Protein AF-A0A1D9DZP2-F1 (afdb_monomer_lite)

pLDDT: mean 80.29, std 13.71, range [44.28, 98.19]

Secondary structure (DSSP, 8-state):
--GGGGHHHHHHHHHHHHHHS-THHHHHHHHHHHHHHHHHHHHHHHHT--S-EEEETTEEEETTEEPPS-GGGS-HHHHHHHHHHHHH--S-HHHHHHHHHHHHTTSS-SSTTEEEEEEETTEEEEEETTTS-SEEEEE--TTSSHHHHHHHHHHHHHTSSS--EEEEEE-SSS-SSGGGTT-TTEEEEE-GGGHHHHHHHHHHHHHHHHHHHHSTT--PPPEEEEEESHHHHHHH-TTHHHHHHHHHHHGGGGTEEEEEEES-STTS-HHHHTT--EEEEES---HHHHHHHT-SS-PPP---SS--EEEEE-TTSPPEEEE-

Organism: NCBI:txid535712

Structure (mmCIF, N/CA/C/O backbone):
data_AF-A0A1D9DZP2-F1
#
_entry.id   AF-A0A1D9DZP2-F1
#
loop_
_atom_site.group_PDB
_atom_site.id
_atom_site.type_symbol
_atom_site.label_atom_id
_atom_site.label_alt_id
_atom_site.label_comp_id
_atom_site.label_asym_id
_atom_site.label_entity_id
_atom_site.label_seq_id
_atom_site.pdbx_PDB_ins_code
_atom_site.Cartn_x
_atom_site.Cartn_y
_atom_site.Cartn_z
_atom_site.occupancy
_atom_site.B_iso_or_equiv
_atom_site.auth_seq_id
_atom_site.auth_comp_id
_atom_site.auth_asym_id
_atom_site.auth_atom_id
_atom_site.pdbx_PDB_model_num
ATOM 1 N N . MET A 1 1 ? 24.853 0.882 -41.576 1.00 53.16 1 MET A N 1
ATOM 2 C CA . MET A 1 1 ? 23.390 0.716 -41.425 1.00 53.16 1 MET A CA 1
ATOM 3 C C . MET A 1 1 ? 22.766 0.962 -42.783 1.00 53.16 1 MET A C 1
ATOM 5 O O . MET A 1 1 ? 23.056 1.999 -43.363 1.00 53.16 1 MET A O 1
ATOM 9 N N . ASN A 1 2 ? 22.005 0.012 -43.326 1.00 59.22 2 ASN A N 1
ATOM 10 C CA . ASN A 1 2 ? 21.342 0.208 -44.613 1.00 59.22 2 ASN A CA 1
ATOM 11 C C . ASN A 1 2 ? 19.966 0.843 -44.353 1.00 59.22 2 ASN A C 1
ATOM 13 O O . ASN A 1 2 ? 19.027 0.151 -43.970 1.00 59.22 2 ASN A O 1
ATOM 17 N N . TYR A 1 3 ? 19.864 2.167 -44.486 1.00 68.06 3 TYR A N 1
ATOM 18 C CA . TYR A 1 3 ? 18.621 2.923 -44.253 1.00 68.06 3 TYR A CA 1
ATOM 19 C C . TYR A 1 3 ? 17.581 2.742 -45.374 1.00 68.06 3 TYR A C 1
ATOM 21 O O . TYR A 1 3 ? 16.516 3.354 -45.334 1.00 68.06 3 TYR A O 1
ATOM 29 N N . ALA A 1 4 ? 17.860 1.868 -46.347 1.00 71.12 4 ALA A N 1
ATOM 30 C CA . ALA A 1 4 ? 16.998 1.574 -47.487 1.00 71.12 4 ALA A CA 1
ATOM 31 C C . ALA A 1 4 ? 15.567 1.152 -47.102 1.00 71.12 4 ALA A C 1
ATOM 33 O O . ALA A 1 4 ? 14.638 1.388 -47.867 1.00 71.12 4 ALA A O 1
ATOM 34 N N . TRP A 1 5 ? 15.361 0.594 -45.903 1.00 69.44 5 TRP A N 1
ATOM 35 C CA . TRP A 1 5 ? 14.033 0.192 -45.422 1.00 69.44 5 TRP A CA 1
ATOM 36 C C . TRP A 1 5 ? 13.100 1.371 -45.068 1.00 69.44 5 TRP A C 1
ATOM 38 O O . TRP A 1 5 ? 11.892 1.183 -44.987 1.00 69.44 5 TRP A O 1
ATOM 48 N N . LEU A 1 6 ? 13.625 2.592 -44.903 1.00 76.00 6 LEU A N 1
ATOM 49 C CA . LEU A 1 6 ? 12.834 3.796 -44.578 1.00 76.00 6 LEU A CA 1
ATOM 50 C C . LEU A 1 6 ? 12.324 4.545 -45.822 1.00 76.00 6 LEU A C 1
ATOM 52 O O . LEU A 1 6 ? 11.467 5.422 -45.729 1.00 76.00 6 LEU A O 1
ATOM 56 N N . ILE A 1 7 ? 12.858 4.215 -46.999 1.00 78.81 7 ILE A N 1
ATOM 57 C CA . ILE A 1 7 ? 12.535 4.886 -48.264 1.00 78.81 7 ILE A CA 1
ATOM 58 C C . ILE A 1 7 ? 11.070 4.644 -48.686 1.00 78.81 7 ILE A C 1
ATOM 60 O O . ILE A 1 7 ? 10.403 5.615 -49.054 1.00 78.81 7 ILE A O 1
ATOM 64 N N . PRO A 1 8 ? 10.512 3.416 -48.591 1.00 80.75 8 PRO A N 1
ATOM 65 C CA . PRO A 1 8 ? 9.127 3.159 -48.989 1.00 80.75 8 PRO A CA 1
ATOM 66 C C . PRO A 1 8 ? 8.094 3.920 -48.147 1.00 80.75 8 PRO A C 1
ATOM 68 O O . PRO A 1 8 ? 7.114 4.428 -48.690 1.00 80.75 8 PRO A O 1
ATOM 71 N N . SER A 1 9 ? 8.317 4.053 -46.835 1.00 79.19 9 SER A N 1
ATOM 72 C CA . SER A 1 9 ? 7.410 4.773 -45.931 1.00 79.19 9 SER A CA 1
ATOM 73 C C . SER A 1 9 ? 7.417 6.280 -46.188 1.00 79.19 9 SER A C 1
ATOM 75 O O . SER A 1 9 ? 6.355 6.900 -46.236 1.00 79.19 9 SER A O 1
ATOM 77 N N . MET A 1 10 ? 8.590 6.876 -46.418 1.00 81.94 10 MET A N 1
ATOM 78 C CA . MET A 1 10 ? 8.700 8.302 -46.750 1.00 81.94 10 MET A CA 1
ATOM 79 C C . MET A 1 10 ? 8.093 8.625 -48.126 1.00 81.94 10 MET A C 1
ATOM 81 O O . MET A 1 10 ? 7.418 9.648 -48.274 1.00 81.94 10 MET A O 1
ATOM 85 N N . LEU A 1 11 ? 8.264 7.737 -49.114 1.00 85.12 11 LEU A N 1
ATOM 86 C CA . LEU A 1 11 ? 7.623 7.857 -50.429 1.00 85.12 11 LEU A CA 1
ATOM 87 C C . LEU A 1 11 ? 6.098 7.789 -50.320 1.00 85.12 11 LEU A C 1
ATOM 89 O O . LEU A 1 11 ? 5.411 8.656 -50.857 1.00 85.12 11 LEU A O 1
ATOM 93 N N . MET A 1 12 ? 5.567 6.818 -49.574 1.00 85.25 12 MET A N 1
ATOM 94 C CA . MET A 1 12 ? 4.122 6.669 -49.390 1.00 85.25 12 MET A CA 1
ATOM 95 C C . MET A 1 12 ? 3.502 7.891 -48.699 1.00 85.25 12 MET A C 1
ATOM 97 O O . MET A 1 12 ? 2.480 8.404 -49.150 1.00 85.25 12 MET A O 1
ATOM 101 N N . GLY A 1 13 ? 4.153 8.422 -47.657 1.00 85.38 13 GLY A N 1
ATOM 102 C CA . GLY A 1 13 ? 3.716 9.654 -46.993 1.00 85.38 13 GLY A CA 1
ATOM 103 C C . GLY A 1 13 ? 3.680 10.867 -47.921 1.00 85.38 13 GLY A C 1
ATOM 104 O O . GLY A 1 13 ? 2.773 11.693 -47.827 1.00 85.38 13 GLY A O 1
ATOM 105 N N . SER A 1 14 ? 4.635 10.947 -48.850 1.00 87.25 14 SER A N 1
ATOM 106 C CA . SER A 1 14 ? 4.716 12.026 -49.839 1.00 87.25 14 SER A CA 1
ATOM 107 C C . SER A 1 14 ? 3.595 11.940 -50.875 1.00 87.25 14 SER A C 1
ATOM 109 O O . SER A 1 14 ? 2.959 12.947 -51.180 1.00 87.25 14 SER A O 1
ATOM 111 N N . VAL A 1 15 ? 3.292 10.732 -51.358 1.00 89.00 15 VAL A N 1
ATOM 112 C CA . VAL A 1 15 ? 2.185 10.482 -52.297 1.00 89.00 15 VAL A CA 1
ATOM 113 C C . VAL A 1 15 ? 0.827 10.770 -51.647 1.00 89.00 15 VAL A C 1
ATOM 115 O O . VAL A 1 15 ? -0.034 11.403 -52.260 1.00 89.00 15 VAL A O 1
ATOM 118 N N . LEU A 1 16 ? 0.630 10.361 -50.391 1.00 88.25 16 LEU A N 1
ATOM 119 C CA . LEU A 1 16 ? -0.609 10.622 -49.652 1.00 88.25 16 LEU A CA 1
ATOM 120 C C . LEU A 1 16 ? -0.813 12.117 -49.376 1.00 88.25 16 LEU A C 1
ATOM 122 O O . LEU A 1 16 ? -1.908 12.627 -49.589 1.00 88.25 16 LEU A O 1
ATOM 126 N N . ALA A 1 17 ? 0.238 12.842 -48.985 1.00 89.44 17 ALA A N 1
ATOM 127 C CA . ALA A 1 17 ? 0.145 14.284 -48.764 1.00 89.44 17 ALA A CA 1
ATOM 128 C C . ALA A 1 17 ? -0.180 15.058 -50.052 1.00 89.44 17 ALA A C 1
ATOM 130 O O . ALA A 1 17 ? -1.014 15.963 -50.025 1.00 89.44 17 ALA A O 1
ATOM 131 N N . ALA A 1 18 ? 0.437 14.679 -51.177 1.00 88.25 18 ALA A N 1
ATOM 132 C CA . ALA A 1 18 ? 0.189 15.307 -52.472 1.00 88.25 18 ALA A CA 1
ATOM 133 C C . ALA A 1 18 ? -1.217 15.005 -53.020 1.00 88.25 18 ALA A C 1
ATOM 135 O O . ALA A 1 18 ? -1.839 15.878 -53.618 1.00 88.25 18 ALA A O 1
ATOM 136 N N . SER A 1 19 ? -1.732 13.790 -52.799 1.00 88.06 19 SER A N 1
ATOM 137 C CA . SER A 1 19 ? -3.055 13.376 -53.292 1.00 88.06 19 SER A CA 1
ATOM 138 C C . SER A 1 19 ? -4.216 13.887 -52.439 1.00 88.06 19 SER A C 1
ATOM 140 O O . SER A 1 19 ? -5.271 14.201 -52.982 1.00 88.06 19 SER A O 1
ATOM 142 N N . SER A 1 20 ? -4.041 14.000 -51.120 1.00 86.94 20 SER A N 1
ATOM 143 C CA . SER A 1 20 ? -5.109 14.423 -50.207 1.00 86.94 20 SER A CA 1
ATOM 144 C C . SER A 1 20 ? -5.040 15.904 -49.813 1.00 86.94 20 SER A C 1
ATOM 146 O O . SER A 1 20 ? -5.900 16.369 -49.067 1.00 86.94 20 SER A O 1
ATOM 148 N N . GLY A 1 21 ? -3.979 16.623 -50.202 1.00 87.31 21 GLY A N 1
ATOM 149 C CA . GLY A 1 21 ? -3.689 17.994 -49.756 1.00 87.31 21 GLY A CA 1
ATOM 150 C C . GLY A 1 21 ? -3.359 18.121 -48.261 1.00 87.31 21 GLY A C 1
ATOM 151 O O . GLY A 1 21 ? -3.217 19.232 -47.751 1.00 87.31 21 GLY A O 1
ATOM 152 N N . ASN A 1 22 ? -3.238 17.000 -47.540 1.00 88.56 22 ASN A N 1
ATOM 153 C CA . ASN A 1 22 ? -3.013 16.976 -46.099 1.00 88.56 22 ASN A CA 1
ATOM 154 C C . ASN A 1 22 ? -1.555 16.625 -45.785 1.00 88.56 22 ASN A C 1
ATOM 156 O O . ASN A 1 22 ? -1.157 15.459 -45.747 1.00 88.56 22 ASN A O 1
ATOM 160 N N . TRP A 1 23 ? -0.766 17.656 -45.494 1.00 89.38 23 TRP A N 1
ATOM 161 C CA . TRP A 1 23 ? 0.657 17.543 -45.169 1.00 89.38 23 TRP A CA 1
ATOM 162 C C . TRP A 1 23 ? 0.955 16.752 -43.888 1.00 89.38 23 TRP A C 1
ATOM 164 O O . TRP A 1 23 ? 2.094 16.323 -43.688 1.00 89.38 23 TRP A O 1
ATOM 174 N N . PHE A 1 24 ? -0.055 16.487 -43.052 1.00 88.69 24 PHE A N 1
ATOM 175 C CA . PHE A 1 24 ? 0.086 15.636 -41.872 1.00 88.69 24 PHE A CA 1
ATOM 176 C C . PHE A 1 24 ? 0.614 14.236 -42.217 1.00 88.69 24 PHE A C 1
ATOM 178 O O . PHE A 1 24 ? 1.416 13.691 -41.464 1.00 88.69 24 PHE A O 1
ATOM 185 N N . PHE A 1 25 ? 0.240 13.661 -43.366 1.00 85.44 25 PHE A N 1
ATOM 186 C CA . PHE A 1 25 ? 0.692 12.318 -43.758 1.00 85.44 25 PHE A CA 1
ATOM 187 C C . PHE A 1 25 ? 2.186 12.253 -44.089 1.00 85.44 25 PHE A C 1
ATOM 189 O O . PHE A 1 25 ? 2.862 11.283 -43.727 1.00 85.44 25 PHE A O 1
ATOM 196 N N . LEU A 1 26 ? 2.719 13.302 -44.722 1.00 87.38 26 LEU A N 1
ATOM 197 C CA . LEU A 1 26 ? 4.153 13.432 -44.966 1.00 87.38 26 LEU A CA 1
ATOM 198 C C . LEU A 1 26 ? 4.888 13.624 -43.640 1.00 87.38 26 LEU A C 1
ATOM 200 O O . LEU A 1 26 ? 5.857 12.915 -43.376 1.00 87.38 26 LEU A O 1
ATOM 204 N N . PHE A 1 27 ? 4.382 14.503 -42.769 1.00 87.12 27 PHE A N 1
ATOM 205 C CA . PHE A 1 27 ? 4.955 14.710 -41.440 1.00 87.12 27 PHE A CA 1
ATOM 206 C C . PHE A 1 27 ? 4.991 13.412 -40.618 1.00 87.12 27 PHE A C 1
ATOM 208 O O . PHE A 1 27 ? 6.050 13.035 -40.123 1.00 87.12 27 PHE A O 1
ATOM 215 N N . ALA A 1 28 ? 3.874 12.687 -40.525 1.00 84.19 28 ALA A N 1
ATOM 216 C CA . ALA A 1 28 ? 3.777 11.436 -39.777 1.00 84.19 28 ALA A CA 1
ATOM 217 C C . ALA A 1 28 ? 4.726 10.354 -40.320 1.00 84.19 28 ALA A C 1
ATOM 219 O O . ALA A 1 28 ? 5.347 9.632 -39.541 1.00 84.19 28 ALA A O 1
ATOM 220 N N . SER A 1 29 ? 4.894 10.272 -41.643 1.00 85.31 29 SER A N 1
ATOM 221 C CA . SER A 1 29 ? 5.778 9.283 -42.278 1.00 85.31 29 SER A CA 1
ATOM 222 C C . SER A 1 29 ? 7.258 9.611 -42.091 1.00 85.31 29 SER A C 1
ATOM 224 O O . SER A 1 29 ? 8.058 8.714 -41.813 1.00 85.31 29 SER A O 1
ATOM 226 N N . VAL A 1 30 ? 7.631 10.890 -42.195 1.00 86.12 30 VAL A N 1
ATOM 227 C CA . VAL A 1 30 ? 8.995 11.366 -41.915 1.00 86.12 30 VAL A CA 1
ATOM 228 C C . VAL A 1 30 ? 9.322 11.168 -40.436 1.00 86.12 30 VAL A C 1
ATOM 230 O O . VAL A 1 30 ? 10.355 10.586 -40.108 1.00 86.12 30 VAL A O 1
ATOM 233 N N . PHE A 1 31 ? 8.421 11.582 -39.543 1.00 85.00 31 PHE A N 1
ATOM 234 C CA . PHE A 1 31 ? 8.587 11.441 -38.099 1.00 85.00 31 PHE A CA 1
ATOM 235 C C . PHE A 1 31 ? 8.681 9.971 -37.675 1.00 85.00 31 PHE A C 1
ATOM 237 O O . PHE A 1 31 ? 9.601 9.601 -36.949 1.00 85.00 31 PHE A O 1
ATOM 244 N N . GLY A 1 32 ? 7.791 9.111 -38.179 1.00 83.69 32 GLY A N 1
ATOM 245 C CA . GLY A 1 32 ? 7.818 7.674 -37.907 1.00 83.69 32 GLY A CA 1
ATOM 246 C C . GLY A 1 32 ? 9.096 7.001 -38.411 1.00 83.69 32 GLY A C 1
ATOM 247 O O . GLY A 1 32 ? 9.681 6.187 -37.699 1.00 83.69 32 GLY A O 1
ATOM 248 N N . SER A 1 33 ? 9.580 7.388 -39.595 1.00 83.38 33 SER A N 1
ATOM 249 C CA . SER A 1 33 ? 10.818 6.845 -40.171 1.00 83.38 33 SER A CA 1
ATOM 250 C C . SER A 1 33 ? 12.060 7.290 -39.391 1.00 83.38 33 SER A C 1
ATOM 252 O O . SER A 1 33 ? 12.943 6.476 -39.118 1.00 83.38 33 SER A O 1
ATOM 254 N N . LEU A 1 34 ? 12.109 8.557 -38.965 1.00 82.88 34 LEU A N 1
ATOM 255 C CA . LEU A 1 34 ? 13.162 9.072 -38.087 1.00 82.88 34 LEU A CA 1
ATOM 256 C C . LEU A 1 34 ? 13.147 8.378 -36.724 1.00 82.88 34 LEU A C 1
ATOM 258 O O . LEU A 1 34 ? 14.201 7.961 -36.245 1.00 82.88 34 LEU A O 1
ATOM 262 N N . LEU A 1 35 ? 11.967 8.200 -36.126 1.00 80.38 35 LEU A N 1
ATOM 263 C CA . LEU A 1 35 ? 11.816 7.486 -34.863 1.00 80.38 35 LEU A CA 1
ATOM 264 C C . LEU A 1 35 ? 12.296 6.035 -35.003 1.00 80.38 35 LEU A C 1
ATOM 266 O O . LEU A 1 35 ? 13.125 5.595 -34.214 1.00 80.38 35 LEU A O 1
ATOM 270 N N . ALA A 1 36 ? 11.864 5.315 -36.041 1.00 78.69 36 ALA A N 1
ATOM 271 C CA . ALA A 1 36 ? 12.287 3.939 -36.303 1.00 78.69 36 ALA A CA 1
ATOM 272 C C . ALA A 1 36 ? 13.804 3.816 -36.525 1.00 78.69 36 ALA A C 1
ATOM 274 O O . ALA A 1 36 ? 14.430 2.891 -36.005 1.00 78.69 36 ALA A O 1
ATOM 275 N N . ALA A 1 37 ? 14.417 4.763 -37.245 1.00 80.50 37 ALA A N 1
ATOM 276 C CA . ALA A 1 37 ? 15.867 4.820 -37.412 1.00 80.50 37 ALA A CA 1
ATOM 277 C C . ALA A 1 37 ? 16.574 4.957 -36.057 1.00 80.50 37 ALA A C 1
ATOM 279 O O . ALA A 1 37 ? 17.501 4.203 -35.760 1.00 80.50 37 ALA A O 1
ATOM 280 N N . LEU A 1 38 ? 16.097 5.881 -35.220 1.00 78.88 38 LEU A N 1
ATOM 281 C CA . LEU A 1 38 ? 16.648 6.166 -33.897 1.00 78.88 38 LEU A CA 1
ATOM 282 C C . LEU A 1 38 ? 16.534 4.945 -32.970 1.00 78.88 38 LEU A C 1
ATOM 284 O O . LEU A 1 38 ? 17.501 4.585 -32.296 1.00 78.88 38 LEU A O 1
ATOM 288 N N . LEU A 1 39 ? 15.391 4.254 -32.998 1.00 74.94 39 LEU A N 1
ATOM 289 C CA . LEU A 1 39 ? 15.171 3.020 -32.240 1.00 74.94 39 LEU A CA 1
ATOM 290 C C . LEU A 1 39 ? 16.059 1.874 -32.721 1.00 74.94 39 LEU A C 1
ATOM 292 O O . LEU A 1 39 ? 16.619 1.157 -31.897 1.00 74.94 39 LEU A O 1
ATOM 296 N N . ASN A 1 40 ? 16.252 1.725 -34.032 1.00 77.44 40 ASN A N 1
ATOM 297 C CA . ASN A 1 40 ? 17.115 0.684 -34.587 1.00 77.44 40 ASN A CA 1
ATOM 298 C C . ASN A 1 40 ? 18.599 0.924 -34.252 1.00 77.44 40 ASN A C 1
ATOM 300 O O . ASN A 1 40 ? 19.318 -0.020 -33.930 1.00 77.44 40 ASN A O 1
ATOM 304 N N . VAL A 1 41 ? 19.060 2.183 -34.259 1.00 74.62 41 VAL A N 1
ATOM 305 C CA . VAL A 1 41 ? 20.413 2.542 -33.787 1.00 74.62 41 VAL A CA 1
ATOM 306 C C . 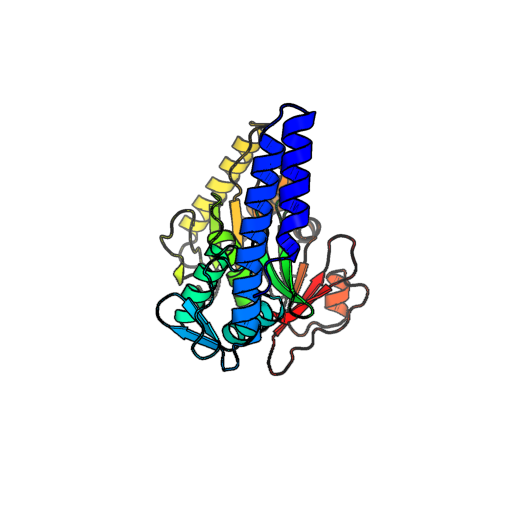VAL A 1 41 ? 20.592 2.123 -32.327 1.00 74.62 41 VAL A C 1
ATOM 308 O O . VAL A 1 41 ? 21.589 1.481 -31.994 1.00 74.62 41 VAL A O 1
ATOM 311 N N . GLN A 1 42 ? 19.623 2.445 -31.463 1.00 69.19 42 GLN A N 1
ATOM 312 C CA . GLN A 1 42 ? 19.672 2.059 -30.050 1.00 69.19 42 GLN A CA 1
ATOM 313 C C . GLN A 1 42 ? 19.641 0.537 -29.875 1.00 69.19 42 GLN A C 1
ATOM 315 O O . GLN A 1 42 ? 20.461 -0.011 -29.145 1.00 69.19 42 GLN A O 1
ATOM 320 N N . PHE A 1 43 ? 18.756 -0.160 -30.587 1.00 67.56 43 PHE A N 1
ATOM 321 C CA . PHE A 1 43 ? 18.646 -1.617 -30.533 1.00 67.56 43 PHE A CA 1
ATOM 322 C C . PHE A 1 43 ? 19.948 -2.312 -30.957 1.00 67.56 43 PHE A C 1
ATOM 324 O O . PHE A 1 43 ? 20.429 -3.212 -30.270 1.00 67.56 43 PHE A O 1
ATOM 331 N N . GLN A 1 44 ? 20.576 -1.860 -32.047 1.00 68.56 44 GLN A N 1
ATOM 332 C CA . GLN A 1 44 ? 21.858 -2.406 -32.496 1.00 68.56 44 GLN A CA 1
ATOM 333 C C . GLN A 1 44 ? 22.986 -2.131 -31.498 1.00 68.56 44 GLN A C 1
ATOM 335 O O . GLN A 1 44 ? 23.794 -3.023 -31.240 1.00 68.56 44 GLN A O 1
ATOM 340 N N . ALA A 1 45 ? 23.032 -0.932 -30.912 1.00 68.31 45 ALA A N 1
ATOM 341 C CA . ALA A 1 45 ? 24.002 -0.583 -29.876 1.00 68.31 45 ALA A CA 1
ATOM 342 C C . ALA A 1 45 ? 23.895 -1.517 -28.657 1.00 68.31 45 ALA A C 1
ATOM 344 O O . ALA A 1 45 ? 24.905 -2.017 -28.168 1.00 68.31 45 ALA A O 1
ATOM 345 N N . TYR A 1 46 ? 22.667 -1.825 -28.245 1.00 69.62 46 TYR A N 1
ATOM 346 C CA . TYR A 1 46 ? 22.356 -2.742 -27.154 1.00 69.62 46 TYR A CA 1
ATOM 347 C C . TYR A 1 46 ? 22.666 -4.210 -27.461 1.00 69.62 46 TYR A C 1
ATOM 349 O O . TYR A 1 46 ? 23.254 -4.885 -26.626 1.00 69.62 46 TYR A O 1
ATOM 357 N N . SER A 1 47 ? 22.348 -4.696 -28.663 1.00 64.44 47 SER A N 1
ATOM 358 C CA . SER A 1 47 ? 22.637 -6.084 -29.070 1.00 64.44 47 SER A CA 1
ATOM 359 C C . SER A 1 47 ? 24.134 -6.414 -29.149 1.00 64.44 47 SER A C 1
ATOM 361 O O . SER A 1 47 ? 24.525 -7.574 -29.064 1.00 64.44 47 SER A O 1
ATOM 363 N N . ARG A 1 48 ? 24.985 -5.394 -29.324 1.00 63.03 48 ARG A N 1
ATOM 364 C CA . ARG A 1 48 ? 26.451 -5.531 -29.365 1.00 63.03 48 ARG A CA 1
ATOM 365 C C . ARG A 1 48 ? 27.102 -5.343 -27.998 1.00 63.03 48 ARG A C 1
ATOM 367 O O . ARG A 1 48 ? 28.292 -5.609 -27.857 1.00 63.03 48 ARG A O 1
ATOM 374 N N . ALA A 1 49 ? 26.351 -4.844 -27.022 1.00 61.88 49 ALA A N 1
ATOM 375 C CA . ALA A 1 49 ? 26.840 -4.615 -25.678 1.00 61.88 49 ALA A CA 1
ATOM 376 C C . ALA A 1 49 ? 26.832 -5.940 -24.901 1.00 61.88 49 ALA A C 1
ATOM 378 O O . ALA A 1 49 ? 25.782 -6.466 -24.535 1.00 61.88 49 ALA A O 1
ATOM 379 N N . PHE A 1 50 ? 28.025 -6.473 -24.644 1.00 58.75 50 PHE A N 1
ATOM 380 C CA . PHE A 1 50 ? 28.250 -7.624 -23.774 1.00 58.75 50 PHE A CA 1
ATOM 381 C C . PHE A 1 50 ? 28.981 -7.156 -22.516 1.00 58.75 50 PHE A C 1
ATOM 383 O O . PHE A 1 50 ? 29.926 -6.375 -22.605 1.00 58.75 50 PHE A O 1
ATOM 390 N N . GLY A 1 51 ? 28.541 -7.618 -21.348 1.00 66.62 51 GLY A N 1
ATOM 391 C CA . GLY A 1 51 ? 29.156 -7.271 -20.071 1.00 66.62 51 GLY A CA 1
ATOM 392 C C . GLY A 1 51 ? 28.166 -7.287 -18.917 1.00 66.62 51 GLY A C 1
ATOM 393 O O . GLY A 1 51 ? 26.954 -7.444 -19.116 1.00 66.62 51 GLY A O 1
ATOM 394 N N . ASP A 1 52 ? 28.707 -7.114 -17.716 1.00 71.62 52 ASP A N 1
ATOM 395 C CA . ASP A 1 52 ? 27.916 -6.992 -16.501 1.00 71.62 52 ASP A CA 1
ATOM 396 C C . ASP A 1 52 ? 27.189 -5.652 -16.467 1.00 71.62 52 ASP A C 1
ATOM 398 O O . ASP A 1 52 ? 27.660 -4.627 -16.980 1.00 71.62 52 ASP A O 1
ATOM 402 N N . LEU A 1 53 ? 26.001 -5.670 -15.871 1.00 78.44 53 LEU A N 1
ATOM 403 C CA . LEU A 1 53 ? 25.252 -4.450 -15.662 1.00 78.44 53 LEU A CA 1
ATOM 404 C C . LEU A 1 53 ? 25.868 -3.681 -14.494 1.00 78.44 53 LEU A C 1
ATOM 406 O O . LEU A 1 53 ? 26.065 -4.229 -13.412 1.00 78.44 53 LEU A O 1
ATOM 410 N N . SER A 1 54 ? 26.127 -2.396 -14.696 1.00 75.62 54 SER A N 1
ATOM 411 C CA . SER A 1 54 ? 26.585 -1.508 -13.635 1.00 75.62 54 SER A CA 1
ATOM 412 C C . SER A 1 54 ? 25.751 -0.234 -13.590 1.00 75.62 54 SER A C 1
ATOM 414 O O . SER A 1 54 ? 25.122 0.180 -14.566 1.00 75.62 54 SER A O 1
ATOM 416 N N . PHE A 1 55 ? 25.719 0.397 -12.420 1.00 73.75 55 PHE A N 1
ATOM 417 C CA . PHE A 1 55 ? 25.073 1.687 -12.235 1.00 73.75 55 PHE A CA 1
ATOM 418 C C . PHE A 1 55 ? 26.084 2.687 -11.698 1.00 73.75 55 PHE A C 1
ATOM 420 O O . PHE A 1 55 ? 26.613 2.521 -10.598 1.00 73.75 55 PHE A O 1
ATOM 427 N N . SER A 1 56 ? 26.340 3.739 -12.474 1.00 72.25 56 SER A N 1
ATOM 428 C CA . SER A 1 56 ? 27.278 4.794 -12.102 1.00 72.25 56 SER A CA 1
ATOM 429 C C . SER A 1 56 ? 26.688 6.173 -12.392 1.00 72.25 56 SER A C 1
ATOM 431 O O . SER A 1 56 ? 26.099 6.432 -13.449 1.00 72.25 56 SER A O 1
ATOM 433 N N . GLY A 1 57 ? 26.803 7.072 -11.412 1.00 71.38 57 GLY A N 1
ATOM 434 C CA . GLY A 1 57 ? 26.240 8.421 -11.446 1.00 71.38 57 GLY A CA 1
ATOM 435 C C . GLY A 1 57 ? 24.707 8.442 -11.529 1.00 71.38 57 GLY A C 1
ATOM 436 O O . GLY A 1 57 ? 24.017 8.538 -10.517 1.00 71.38 57 GLY A O 1
ATOM 437 N N . LYS A 1 58 ? 24.162 8.417 -12.753 1.00 64.75 58 LYS A N 1
ATOM 438 C CA . LYS A 1 58 ? 22.712 8.512 -13.041 1.00 64.75 58 LYS A CA 1
ATOM 439 C C . LYS A 1 58 ? 22.249 7.621 -14.199 1.00 64.75 58 LYS A C 1
ATOM 441 O O . LYS A 1 58 ? 21.160 7.838 -14.724 1.00 64.75 58 LYS A O 1
ATOM 446 N N . HIS A 1 59 ? 23.075 6.683 -14.653 1.00 69.94 59 HIS A N 1
ATOM 447 C CA . HIS A 1 59 ? 22.752 5.859 -15.814 1.00 69.94 59 HIS A CA 1
ATOM 448 C C . HIS A 1 59 ? 23.143 4.409 -15.563 1.00 69.94 59 HIS A C 1
ATOM 450 O O . HIS A 1 59 ? 24.107 4.129 -14.848 1.00 69.94 59 HIS A O 1
ATOM 456 N N . PHE A 1 60 ? 22.371 3.508 -16.159 1.00 76.69 60 PHE A N 1
ATOM 457 C CA . PHE A 1 60 ? 22.755 2.114 -16.276 1.00 76.69 60 PHE A CA 1
ATOM 458 C C . PHE A 1 60 ? 23.751 1.961 -17.409 1.00 76.69 60 PHE A C 1
ATOM 460 O O . PHE A 1 60 ? 23.644 2.639 -18.434 1.00 76.69 60 PHE A O 1
ATOM 467 N N . TYR A 1 61 ? 24.688 1.054 -17.211 1.00 79.44 61 TYR A N 1
ATOM 468 C CA . TYR A 1 61 ? 25.671 0.668 -18.196 1.00 79.44 61 TYR A CA 1
ATOM 469 C C . TYR A 1 61 ? 25.616 -0.845 -18.370 1.00 79.44 61 TYR A C 1
ATOM 471 O O . TYR A 1 61 ? 25.435 -1.578 -17.398 1.00 79.44 61 TYR A O 1
ATOM 479 N N . LEU A 1 62 ? 25.744 -1.301 -19.609 1.00 81.56 62 LEU A N 1
ATOM 480 C CA . LEU A 1 62 ? 25.917 -2.706 -19.951 1.00 81.56 62 LEU A CA 1
ATOM 481 C C . LEU A 1 62 ? 27.329 -2.854 -20.528 1.00 81.56 62 LEU A C 1
ATOM 483 O O . LEU A 1 62 ? 27.570 -2.447 -21.666 1.00 81.56 62 LEU A O 1
ATOM 487 N N . GLY A 1 63 ? 28.278 -3.329 -19.714 1.00 81.88 63 GLY A N 1
ATOM 488 C CA . GLY A 1 63 ? 29.704 -3.113 -19.989 1.00 81.88 63 GLY A CA 1
ATOM 489 C C . GLY A 1 63 ? 30.019 -1.611 -20.027 1.00 81.88 63 GLY A C 1
ATOM 490 O O . GLY A 1 63 ? 29.691 -0.890 -19.086 1.00 81.88 63 GLY A O 1
ATOM 491 N N . ASP A 1 64 ? 30.561 -1.124 -21.144 1.00 77.88 64 ASP A N 1
ATOM 492 C CA . ASP A 1 64 ? 30.876 0.303 -21.349 1.00 77.88 64 ASP A CA 1
ATOM 493 C C . ASP A 1 64 ? 29.727 1.105 -21.997 1.00 77.88 64 ASP A C 1
ATOM 495 O O . ASP A 1 64 ? 29.794 2.329 -22.146 1.00 77.88 64 ASP A O 1
ATOM 499 N N . GLN A 1 65 ? 28.646 0.432 -22.406 1.00 80.06 65 GLN A N 1
ATOM 500 C CA . GLN A 1 65 ? 27.527 1.045 -23.123 1.00 80.06 65 GLN A CA 1
ATOM 501 C C . GLN A 1 65 ? 26.511 1.664 -22.166 1.00 80.06 65 GLN A C 1
ATOM 503 O O . GLN A 1 65 ? 25.870 0.973 -21.378 1.00 80.06 65 GLN A O 1
ATOM 508 N N . LYS A 1 66 ? 26.313 2.977 -22.285 1.00 80.94 66 LYS A N 1
ATOM 509 C CA . LYS A 1 66 ? 25.331 3.740 -21.510 1.00 80.94 66 LYS A CA 1
ATOM 510 C C . LYS A 1 66 ? 23.905 3.485 -22.011 1.00 80.94 66 LYS A C 1
ATOM 512 O O . LYS A 1 66 ? 23.585 3.809 -23.153 1.00 80.94 66 LYS A O 1
ATOM 517 N N . LEU A 1 67 ? 23.022 3.018 -21.132 1.00 76.75 67 LEU A N 1
ATOM 518 C CA . LEU A 1 67 ? 21.599 2.869 -21.434 1.00 76.75 67 LEU A CA 1
ATOM 519 C C . LEU A 1 67 ? 20.890 4.232 -21.489 1.00 76.75 67 LEU A C 1
ATOM 521 O O . LEU A 1 67 ? 21.147 5.148 -20.695 1.00 76.75 67 LEU A O 1
ATOM 525 N N . SER A 1 68 ? 19.978 4.366 -22.451 1.00 73.62 68 SER A N 1
ATOM 526 C CA . SER A 1 68 ? 19.137 5.549 -22.631 1.00 73.62 68 SER A CA 1
ATOM 527 C C . SER A 1 68 ? 18.215 5.742 -21.430 1.00 73.62 68 SER A C 1
ATOM 529 O O . SER A 1 68 ? 17.800 4.786 -20.791 1.00 73.62 68 SER A O 1
ATOM 531 N N . ARG A 1 69 ? 17.840 6.987 -21.125 1.00 67.81 69 ARG A N 1
ATOM 532 C CA . ARG A 1 69 ? 16.912 7.256 -20.012 1.00 67.81 69 ARG A CA 1
ATOM 533 C C . ARG A 1 69 ? 15.486 6.799 -20.289 1.00 67.81 69 ARG A C 1
ATOM 535 O O . ARG A 1 69 ? 14.735 6.614 -19.351 1.00 67.81 69 ARG A O 1
ATOM 542 N N . LEU A 1 70 ? 15.101 6.650 -21.552 1.00 66.81 70 LEU A N 1
ATOM 543 C CA . LEU A 1 70 ? 13.751 6.251 -21.935 1.00 66.81 70 LEU A CA 1
ATOM 544 C C . LEU A 1 70 ? 13.673 4.730 -21.964 1.00 66.81 70 LEU A C 1
ATOM 546 O O . LEU A 1 70 ? 13.809 4.102 -23.015 1.00 66.81 70 LEU A O 1
ATOM 550 N N . ALA A 1 71 ? 13.458 4.150 -20.788 1.00 67.75 71 ALA A N 1
ATOM 551 C CA . ALA A 1 71 ? 13.492 2.708 -20.600 1.00 67.75 71 ALA A CA 1
ATOM 552 C C . ALA A 1 71 ? 12.360 1.971 -21.349 1.00 67.75 71 ALA A C 1
ATOM 554 O O . ALA A 1 71 ? 12.452 0.773 -21.617 1.00 67.75 71 ALA A O 1
ATOM 555 N N . PHE A 1 72 ? 11.333 2.711 -21.787 1.00 64.38 72 PHE A N 1
ATOM 556 C CA . PHE A 1 72 ? 10.305 2.256 -22.723 1.00 64.38 72 PHE A CA 1
ATOM 557 C C . PHE A 1 72 ? 10.898 1.591 -23.979 1.00 64.38 72 PHE A C 1
ATOM 559 O O . PHE A 1 72 ? 10.453 0.509 -24.358 1.00 64.38 72 PHE A O 1
ATOM 566 N N . PHE A 1 73 ? 11.950 2.182 -24.559 1.00 68.56 73 PHE A N 1
ATOM 567 C CA . PHE A 1 73 ? 12.575 1.728 -25.809 1.00 68.56 73 PHE A CA 1
ATOM 568 C C . PHE A 1 73 ? 13.638 0.640 -25.630 1.00 68.56 73 PHE A C 1
ATOM 570 O O . PHE A 1 73 ? 14.308 0.263 -26.591 1.00 68.56 73 PHE A O 1
ATOM 577 N N . TRP A 1 74 ? 13.839 0.143 -24.410 1.00 72.94 74 TRP A N 1
ATOM 578 C CA . TRP A 1 74 ? 14.815 -0.913 -24.180 1.00 72.94 74 TRP A CA 1
ATOM 579 C C . TRP A 1 74 ? 14.308 -2.268 -24.702 1.00 72.94 74 TRP A C 1
ATOM 581 O O . TRP A 1 74 ? 13.128 -2.586 -24.521 1.00 72.94 74 TRP A O 1
ATOM 591 N N . PRO A 1 75 ? 15.190 -3.099 -25.287 1.00 71.19 75 PRO A N 1
ATOM 592 C CA . PRO A 1 75 ? 14.889 -4.495 -25.583 1.00 71.19 75 PRO A CA 1
ATOM 593 C C . PRO A 1 75 ? 14.484 -5.259 -24.312 1.00 71.19 75 PRO A C 1
ATOM 595 O O . PRO A 1 75 ? 15.054 -4.985 -23.250 1.00 71.19 75 PRO A O 1
ATOM 598 N N . PRO A 1 76 ? 13.568 -6.242 -24.397 1.00 61.53 76 PRO A N 1
ATOM 599 C CA . PRO A 1 76 ? 13.106 -7.014 -23.240 1.00 61.53 76 PRO A CA 1
ATOM 600 C C . PRO A 1 76 ? 14.263 -7.665 -22.469 1.00 61.53 76 PRO A C 1
ATOM 602 O O . PRO A 1 76 ? 14.303 -7.574 -21.250 1.00 61.53 76 PRO A O 1
ATOM 605 N N . GLU A 1 77 ? 15.271 -8.196 -23.159 1.00 68.69 77 GLU A N 1
ATOM 606 C CA . GLU A 1 77 ? 16.473 -8.797 -22.555 1.00 68.69 77 GLU A CA 1
ATOM 607 C C . GLU A 1 77 ? 17.226 -7.833 -21.619 1.00 68.69 77 GLU A C 1
ATOM 609 O O . GLU A 1 77 ? 17.666 -8.209 -20.531 1.00 68.69 77 GLU A O 1
ATOM 614 N N . ILE A 1 78 ? 17.338 -6.557 -22.006 1.00 72.75 78 ILE A N 1
ATOM 615 C CA . ILE A 1 78 ? 17.964 -5.523 -21.173 1.00 72.75 78 ILE A CA 1
ATOM 616 C C . ILE A 1 78 ? 17.080 -5.188 -19.982 1.00 72.75 78 ILE A C 1
ATOM 618 O O . ILE A 1 78 ? 17.597 -5.003 -18.881 1.00 72.75 78 ILE A O 1
ATOM 622 N N . LYS A 1 79 ? 15.756 -5.153 -20.174 1.00 68.19 79 LYS A N 1
ATOM 623 C CA . LYS A 1 79 ? 14.814 -4.948 -19.069 1.00 68.19 79 LYS A CA 1
ATOM 624 C C . LYS A 1 79 ? 15.003 -6.022 -17.995 1.00 68.19 79 LYS A C 1
ATOM 626 O O . LYS A 1 79 ? 15.105 -5.682 -16.820 1.00 68.19 79 LYS A O 1
ATOM 631 N N . GLN A 1 80 ? 15.141 -7.283 -18.407 1.00 61.06 80 GLN A N 1
ATOM 632 C CA . GLN A 1 80 ? 15.366 -8.420 -17.511 1.00 61.06 80 GLN A CA 1
ATOM 633 C C . GLN A 1 80 ? 16.725 -8.352 -16.797 1.00 61.06 80 GLN A C 1
ATOM 635 O O . GLN A 1 80 ? 16.791 -8.586 -15.593 1.00 61.06 80 GLN A O 1
ATOM 640 N N . LYS A 1 81 ? 17.807 -7.974 -17.493 1.00 68.25 81 LYS A N 1
ATOM 641 C CA . LYS A 1 81 ? 19.137 -7.803 -16.872 1.00 68.25 81 LYS A CA 1
ATOM 642 C C . LYS A 1 81 ? 19.179 -6.655 -15.867 1.00 68.25 81 LYS A C 1
ATOM 644 O O . LYS A 1 81 ? 19.701 -6.822 -14.766 1.00 68.25 81 LYS A O 1
ATOM 649 N N . VAL A 1 82 ? 18.621 -5.498 -16.236 1.00 70.94 82 VAL A N 1
ATOM 650 C CA . VAL A 1 82 ? 18.494 -4.345 -15.331 1.00 70.94 82 VAL A CA 1
ATOM 651 C C . VAL A 1 82 ? 17.703 -4.736 -14.104 1.00 70.94 82 VAL A C 1
ATOM 653 O O . VAL A 1 82 ? 18.079 -4.408 -12.983 1.00 70.94 82 VAL A O 1
ATOM 656 N N . LEU A 1 83 ? 16.645 -5.501 -14.312 1.00 62.81 83 LEU A N 1
ATOM 657 C CA . LEU A 1 83 ? 15.851 -5.992 -13.224 1.00 62.81 83 LEU A CA 1
ATOM 658 C C . LEU A 1 83 ? 16.613 -6.949 -12.294 1.00 62.81 83 LEU A C 1
ATOM 660 O O . LEU A 1 83 ? 16.623 -6.737 -11.083 1.00 62.81 83 LEU A O 1
ATOM 664 N N . ALA A 1 84 ? 17.250 -7.987 -12.834 1.00 60.59 84 ALA A N 1
ATOM 665 C CA . ALA A 1 84 ? 18.013 -8.945 -12.039 1.00 60.59 84 ALA A CA 1
ATOM 666 C C . ALA A 1 84 ? 19.075 -8.233 -11.182 1.00 60.59 84 ALA A C 1
ATOM 668 O O . ALA A 1 84 ? 19.232 -8.534 -10.001 1.00 60.59 84 ALA A O 1
ATOM 669 N N . PHE A 1 85 ? 19.720 -7.203 -11.738 1.00 68.94 85 PHE A N 1
ATOM 670 C CA . PHE A 1 85 ? 20.641 -6.341 -11.002 1.00 68.94 85 PHE A CA 1
ATOM 671 C C . PHE A 1 85 ? 19.973 -5.595 -9.835 1.00 68.94 85 PHE A C 1
ATOM 673 O O . PHE A 1 85 ? 20.528 -5.549 -8.743 1.00 68.94 85 PHE A O 1
ATOM 680 N N . LEU A 1 86 ? 18.769 -5.042 -10.007 1.00 62.91 86 LEU A N 1
ATOM 681 C CA . LEU A 1 86 ? 18.036 -4.377 -8.914 1.00 62.91 86 LEU A CA 1
ATOM 682 C C . LEU A 1 86 ? 17.576 -5.336 -7.813 1.00 62.91 86 LEU A C 1
ATOM 684 O O . LEU A 1 86 ? 17.417 -4.915 -6.662 1.00 62.91 86 LEU A O 1
ATOM 688 N N . LEU A 1 87 ? 17.286 -6.587 -8.174 1.00 56.12 87 LEU A N 1
ATOM 689 C CA . LEU A 1 87 ? 16.928 -7.637 -7.224 1.00 56.12 87 LEU A CA 1
ATOM 690 C C . LEU A 1 87 ? 18.155 -8.069 -6.414 1.00 56.12 87 LEU A C 1
ATOM 692 O O . LEU A 1 87 ? 18.042 -8.202 -5.200 1.00 56.12 87 LEU A O 1
ATOM 696 N N . ALA A 1 88 ? 19.324 -8.158 -7.056 1.00 59.16 88 ALA A N 1
ATOM 697 C CA . ALA A 1 88 ? 20.600 -8.480 -6.415 1.00 59.16 88 ALA A CA 1
ATOM 698 C C . ALA A 1 88 ? 21.118 -7.384 -5.458 1.00 59.16 88 ALA A C 1
ATOM 700 O O . ALA A 1 88 ? 21.958 -7.650 -4.600 1.00 59.16 88 ALA A O 1
ATOM 701 N N . LEU A 1 89 ? 20.623 -6.146 -5.570 1.00 61.34 89 LEU A N 1
ATOM 702 C CA . LEU A 1 89 ? 20.932 -5.066 -4.630 1.00 61.34 89 LEU A CA 1
ATOM 703 C C . LEU A 1 89 ? 20.126 -5.230 -3.326 1.00 61.34 89 LEU A C 1
ATOM 705 O O . LEU A 1 89 ? 19.112 -4.560 -3.118 1.00 61.34 89 LEU A O 1
ATOM 709 N N . GLU A 1 90 ? 20.575 -6.096 -2.417 1.00 44.28 90 GLU A N 1
ATOM 710 C CA . GLU A 1 90 ? 20.023 -6.175 -1.057 1.00 44.28 90 GLU A CA 1
ATOM 711 C C . GLU A 1 90 ? 20.458 -4.980 -0.180 1.00 44.28 90 GLU A C 1
ATOM 713 O O . GLU A 1 90 ? 21.610 -4.551 -0.196 1.00 44.28 90 GLU A O 1
ATOM 718 N N . ASN A 1 91 ? 19.507 -4.427 0.589 1.00 47.00 91 ASN A N 1
ATOM 719 C CA . ASN A 1 91 ? 19.679 -3.461 1.692 1.00 47.00 91 ASN A CA 1
ATOM 720 C C . ASN A 1 91 ? 20.536 -2.196 1.458 1.00 47.00 91 ASN A C 1
ATOM 722 O O . ASN A 1 91 ? 20.900 -1.517 2.417 1.00 47.00 91 ASN A O 1
ATOM 726 N N . SER A 1 92 ? 20.822 -1.808 0.213 1.00 49.69 92 SER A N 1
ATOM 727 C CA . SER A 1 92 ? 21.542 -0.558 -0.058 1.00 49.69 92 SER A CA 1
ATOM 728 C C . SER A 1 92 ? 20.586 0.641 -0.155 1.00 49.69 92 SER A C 1
ATOM 730 O O . SER A 1 92 ? 19.621 0.569 -0.922 1.00 49.69 92 SER A O 1
ATOM 732 N N . PRO A 1 93 ? 20.869 1.794 0.489 1.00 45.38 93 PRO A N 1
ATOM 733 C CA . PRO A 1 93 ? 20.127 3.039 0.249 1.00 45.38 93 PRO A CA 1
ATOM 734 C C . PRO A 1 93 ? 20.138 3.453 -1.236 1.00 45.38 93 PRO A C 1
ATOM 736 O O . PRO A 1 93 ? 19.199 4.091 -1.709 1.00 45.38 93 PRO A O 1
ATOM 739 N N . LYS A 1 94 ? 21.129 2.987 -2.016 1.00 51.19 94 LYS A N 1
ATOM 740 C CA . LYS A 1 94 ? 21.190 3.163 -3.477 1.00 51.19 94 LYS A CA 1
ATOM 741 C C . LYS A 1 94 ? 20.039 2.479 -4.219 1.00 51.19 94 LYS A C 1
ATOM 743 O O . LYS A 1 94 ? 19.645 2.959 -5.275 1.00 51.19 94 LYS A O 1
ATOM 748 N N . ARG A 1 95 ? 19.476 1.386 -3.685 1.00 53.25 95 ARG A N 1
ATOM 749 C CA . ARG A 1 95 ? 18.349 0.656 -4.293 1.00 53.25 95 ARG A CA 1
ATOM 750 C C . ARG A 1 95 ? 17.103 1.533 -4.379 1.00 53.25 95 ARG A C 1
ATOM 752 O O . ARG A 1 95 ? 16.408 1.511 -5.387 1.00 53.25 95 ARG A O 1
ATOM 759 N N . LEU A 1 96 ? 16.841 2.312 -3.331 1.00 49.62 96 LEU A N 1
ATOM 760 C CA . LEU A 1 96 ? 15.691 3.211 -3.238 1.00 49.62 96 LEU A CA 1
ATOM 761 C C . LEU A 1 96 ? 15.778 4.317 -4.296 1.00 49.62 96 LEU A C 1
ATOM 763 O O . LEU A 1 96 ? 14.812 4.553 -5.013 1.00 49.62 96 LEU A O 1
ATOM 767 N N . GLU A 1 97 ? 16.965 4.910 -4.442 1.00 53.59 97 GLU A N 1
ATOM 768 C CA . GLU A 1 97 ? 17.276 5.928 -5.454 1.00 53.59 97 GLU A CA 1
ATOM 769 C C . GLU A 1 97 ? 17.225 5.366 -6.889 1.00 53.59 97 GLU A C 1
ATOM 771 O O . GLU A 1 97 ? 16.840 6.050 -7.835 1.00 53.59 97 GLU A O 1
ATOM 776 N N . LEU A 1 98 ? 17.618 4.105 -7.071 1.00 59.12 98 LEU A N 1
ATOM 777 C CA . LEU A 1 98 ? 17.573 3.404 -8.355 1.00 59.12 98 LEU A CA 1
ATOM 778 C C . LEU A 1 98 ? 16.148 3.044 -8.776 1.00 59.12 98 LEU A C 1
ATOM 780 O O . LEU A 1 98 ? 15.775 3.259 -9.929 1.00 59.12 98 LEU A O 1
ATOM 784 N N . ILE A 1 99 ? 15.351 2.520 -7.842 1.00 54.78 99 ILE A N 1
ATOM 785 C CA . ILE A 1 99 ? 13.939 2.211 -8.065 1.00 54.78 99 ILE A CA 1
ATOM 786 C C . ILE A 1 99 ? 13.176 3.502 -8.348 1.00 54.78 99 ILE A C 1
ATOM 788 O O . ILE A 1 99 ? 12.447 3.540 -9.332 1.00 54.78 99 ILE A O 1
ATOM 792 N N . SER A 1 100 ? 13.378 4.573 -7.569 1.00 51.19 100 SER A N 1
ATOM 793 C CA . SER A 1 100 ? 12.703 5.850 -7.830 1.00 51.19 100 SER A CA 1
ATOM 794 C C . SER A 1 100 ? 13.027 6.371 -9.232 1.00 51.19 100 SER A C 1
ATOM 796 O O . SER A 1 100 ? 12.109 6.676 -9.982 1.00 51.19 100 SER A O 1
ATOM 798 N N . LYS A 1 101 ? 14.298 6.333 -9.655 1.00 58.00 101 LYS A N 1
ATOM 799 C CA . LYS A 1 101 ? 14.720 6.760 -11.003 1.00 58.00 101 LYS A CA 1
ATOM 800 C C . LYS A 1 101 ? 14.186 5.886 -12.138 1.00 58.00 101 LYS A C 1
ATOM 802 O O . LYS A 1 101 ? 13.980 6.388 -13.239 1.00 58.00 101 LYS A O 1
ATOM 807 N N . LEU A 1 102 ? 14.003 4.586 -11.914 1.00 58.22 102 LEU A N 1
ATOM 808 C CA . LEU A 1 102 ? 13.433 3.677 -12.916 1.00 58.22 102 LEU A CA 1
ATOM 809 C C . LEU A 1 102 ? 11.918 3.809 -13.035 1.00 58.22 102 LEU A C 1
ATOM 811 O O . LEU A 1 102 ? 11.352 3.710 -14.121 1.00 58.22 102 LEU A O 1
ATOM 815 N N . VAL A 1 103 ? 11.258 4.049 -11.911 1.00 53.97 103 VAL A N 1
ATOM 816 C CA . VAL A 1 103 ? 9.835 4.363 -11.884 1.00 53.97 103 VAL A CA 1
ATOM 817 C C . VAL A 1 103 ? 9.604 5.734 -12.548 1.00 53.97 103 VAL A C 1
ATOM 819 O O . VAL A 1 103 ? 8.732 5.850 -13.404 1.00 53.97 103 VAL A O 1
ATOM 822 N N . GLU A 1 104 ? 10.470 6.721 -12.287 1.00 51.69 104 GLU A N 1
ATOM 823 C CA . GLU A 1 104 ? 10.499 8.029 -12.967 1.00 51.69 104 GLU A CA 1
ATOM 824 C C . GLU A 1 104 ? 10.799 7.932 -14.475 1.00 51.69 104 GLU A C 1
ATOM 826 O O . GLU A 1 104 ? 10.364 8.784 -15.249 1.00 51.69 104 GLU A O 1
ATOM 831 N N . SER A 1 105 ? 11.530 6.908 -14.928 1.00 52.09 105 SER A N 1
ATOM 832 C CA . SER A 1 105 ? 11.913 6.748 -16.337 1.00 52.09 105 SER A CA 1
ATOM 833 C C . SER A 1 105 ? 10.845 6.082 -17.221 1.00 52.09 105 SER A C 1
ATOM 835 O O . SER A 1 105 ? 11.145 5.667 -18.346 1.00 52.09 105 SER A O 1
ATOM 837 N N . ASN A 1 106 ? 9.595 5.996 -16.739 1.00 53.47 106 ASN A N 1
ATOM 838 C CA . ASN A 1 106 ? 8.470 5.301 -17.382 1.00 53.47 106 ASN A CA 1
ATOM 839 C C . ASN A 1 106 ? 8.759 3.819 -17.688 1.00 53.47 106 ASN A C 1
ATOM 841 O O . ASN A 1 106 ? 8.160 3.234 -18.591 1.00 53.47 106 ASN A O 1
ATOM 845 N N . PHE A 1 107 ? 9.675 3.186 -16.949 1.00 53.50 107 PHE A N 1
ATOM 846 C CA . PHE A 1 107 ? 10.034 1.788 -17.183 1.00 53.50 107 PHE A CA 1
ATOM 847 C C . PHE A 1 107 ? 8.893 0.814 -16.854 1.00 53.50 107 PHE A C 1
ATOM 849 O O . PHE A 1 107 ? 8.715 -0.178 -17.556 1.00 53.50 107 PHE A O 1
ATOM 856 N N . LEU A 1 108 ? 8.126 1.104 -15.794 1.00 52.72 108 LEU A N 1
ATOM 857 C CA . LEU A 1 108 ? 7.130 0.193 -15.204 1.00 52.72 108 LEU A CA 1
ATOM 858 C C . LEU A 1 108 ? 5.689 0.728 -15.241 1.00 52.72 108 LEU A C 1
ATOM 860 O O . LEU A 1 108 ? 4.774 0.046 -14.794 1.00 52.72 108 LEU A O 1
ATOM 864 N N . LEU A 1 109 ? 5.484 1.953 -15.727 1.00 54.97 109 LEU A N 1
ATOM 865 C CA . LEU A 1 109 ? 4.269 2.728 -15.481 1.00 54.97 109 LEU A CA 1
ATOM 866 C C . LEU A 1 109 ? 3.721 3.335 -16.773 1.00 54.97 109 LEU A C 1
ATOM 868 O O . LEU A 1 109 ? 3.860 4.529 -17.025 1.00 54.97 109 LEU A O 1
ATOM 872 N N . SER A 1 110 ? 3.108 2.512 -17.618 1.00 55.62 110 SER A N 1
ATOM 873 C CA . SER A 1 110 ? 2.291 3.029 -18.724 1.00 55.62 110 SER A CA 1
ATOM 874 C C . SER A 1 110 ? 0.885 3.422 -18.256 1.00 55.62 110 SER A C 1
ATOM 876 O O . SER A 1 110 ? 0.269 4.309 -18.844 1.00 55.62 110 SER A O 1
ATOM 878 N N . GLU A 1 111 ? 0.385 2.797 -17.187 1.00 71.19 111 GLU A N 1
ATOM 879 C CA . GLU A 1 111 ? -0.984 2.970 -16.709 1.00 71.19 111 GLU A CA 1
ATOM 880 C C . GLU A 1 111 ? -1.038 3.751 -15.387 1.00 71.19 111 GLU A C 1
ATOM 882 O O . GLU A 1 111 ? -0.355 3.437 -14.409 1.00 71.19 111 GLU A O 1
ATOM 887 N N . LYS A 1 112 ? -1.890 4.783 -15.353 1.00 78.62 112 LYS A N 1
ATOM 888 C CA . LYS A 1 112 ? -2.134 5.614 -14.167 1.00 78.62 112 LYS A CA 1
ATOM 889 C C . LYS A 1 112 ? -2.689 4.767 -13.022 1.00 78.62 112 LYS A C 1
ATOM 891 O O . LYS A 1 112 ? -3.739 4.144 -13.165 1.00 78.62 112 LYS A O 1
ATOM 896 N N . GLY A 1 113 ? -2.047 4.845 -11.859 1.00 81.25 113 GLY A N 1
ATOM 897 C CA . GLY A 1 113 ? -2.479 4.150 -10.644 1.00 81.25 113 GLY A CA 1
ATOM 898 C C . GLY A 1 113 ? -2.094 2.674 -10.594 1.00 81.25 113 GLY A C 1
ATOM 899 O O . GLY A 1 113 ? -2.474 1.992 -9.644 1.00 81.25 113 GLY A O 1
ATOM 900 N N . LEU A 1 114 ? -1.328 2.181 -11.574 1.00 85.62 114 LEU A N 1
ATOM 901 C CA . LEU A 1 114 ? -0.764 0.839 -11.527 1.00 85.62 114 LEU A CA 1
ATOM 902 C C . LEU A 1 114 ? 0.349 0.800 -10.477 1.00 85.62 114 LEU A C 1
ATOM 904 O O . LEU A 1 114 ? 1.414 1.389 -10.663 1.00 85.62 114 LEU A O 1
ATOM 908 N N . GLY A 1 115 ? 0.089 0.131 -9.357 1.00 85.88 115 GLY A N 1
ATOM 909 C CA . GLY A 1 115 ? 1.083 -0.116 -8.326 1.00 85.88 115 GLY A CA 1
ATOM 910 C C . GLY A 1 115 ? 1.810 -1.428 -8.597 1.00 85.88 115 GLY A C 1
ATOM 911 O O . GLY A 1 115 ? 1.210 -2.496 -8.677 1.00 85.88 115 GLY A O 1
ATOM 912 N N . TYR A 1 116 ? 3.115 -1.342 -8.768 1.00 83.19 116 TYR A N 1
ATOM 913 C CA . TYR A 1 116 ? 3.995 -2.436 -9.138 1.00 83.19 116 TYR A CA 1
ATOM 914 C C . TYR A 1 116 ? 4.237 -3.396 -7.956 1.00 83.19 116 TYR A C 1
ATOM 916 O O . TYR A 1 116 ? 4.552 -2.953 -6.851 1.00 83.19 116 TYR A O 1
ATOM 924 N N . ILE A 1 117 ? 4.101 -4.708 -8.186 1.00 83.12 117 ILE A N 1
ATOM 925 C CA . ILE A 1 117 ? 4.209 -5.740 -7.137 1.00 83.12 117 ILE A CA 1
ATOM 926 C C . ILE A 1 117 ? 5.376 -6.709 -7.355 1.00 83.12 117 ILE A C 1
ATOM 928 O O . ILE A 1 117 ? 6.028 -7.102 -6.388 1.00 83.12 117 ILE A O 1
ATOM 932 N N . GLY A 1 118 ? 5.694 -7.071 -8.596 1.00 75.25 118 GLY A N 1
ATOM 933 C CA . GLY A 1 118 ? 6.636 -8.159 -8.856 1.00 75.25 118 GLY A CA 1
ATOM 934 C C . GLY A 1 118 ? 6.779 -8.500 -10.334 1.00 75.25 118 GLY A C 1
ATOM 935 O O . GLY A 1 118 ? 6.497 -7.667 -11.193 1.00 75.25 118 GLY A O 1
ATOM 936 N N . PHE A 1 119 ? 7.228 -9.714 -10.639 1.00 66.81 119 PHE A N 1
ATOM 937 C CA . PHE A 1 119 ? 7.440 -10.192 -12.004 1.00 66.81 119 PHE A CA 1
ATOM 938 C C . PHE A 1 119 ? 6.874 -11.577 -12.239 1.00 66.81 119 PHE A C 1
ATOM 940 O O . PHE A 1 119 ? 6.880 -12.424 -11.350 1.00 66.81 119 PHE A O 1
ATOM 947 N N . VAL A 1 120 ? 6.473 -11.827 -13.479 1.00 65.38 120 VAL A N 1
ATOM 948 C CA . VAL A 1 120 ? 6.102 -13.152 -13.979 1.00 65.38 120 VAL A CA 1
ATOM 949 C C . VAL A 1 120 ? 6.859 -13.382 -15.269 1.00 65.38 120 VAL A C 1
ATOM 951 O O . VAL A 1 120 ? 6.745 -12.577 -16.183 1.00 65.38 120 VAL A O 1
ATOM 954 N N . ALA A 1 121 ? 7.680 -14.435 -15.330 1.00 61.47 121 ALA A N 1
ATOM 955 C CA . ALA A 1 121 ? 8.561 -14.691 -16.477 1.00 61.47 121 ALA A CA 1
ATOM 956 C C . ALA A 1 121 ? 9.375 -13.443 -16.902 1.00 61.47 121 ALA A C 1
ATOM 958 O O . ALA A 1 121 ? 9.588 -13.180 -18.082 1.00 61.47 121 ALA A O 1
ATOM 959 N N . ALA A 1 122 ? 9.811 -12.666 -15.902 1.00 53.66 122 ALA A N 1
ATOM 960 C CA . ALA A 1 122 ? 10.536 -11.405 -16.042 1.00 53.66 122 ALA A CA 1
ATOM 961 C C . ALA A 1 122 ? 9.774 -10.253 -16.741 1.00 53.66 122 ALA A C 1
ATOM 963 O O . ALA A 1 122 ? 10.371 -9.230 -17.084 1.00 53.66 122 ALA A O 1
ATOM 964 N N . GLU A 1 123 ? 8.451 -10.367 -16.873 1.00 55.38 123 GLU A N 1
ATOM 965 C CA . GLU A 1 123 ? 7.550 -9.258 -17.190 1.00 55.38 123 GLU A CA 1
ATOM 966 C C . GLU A 1 123 ? 7.002 -8.624 -15.904 1.00 55.38 123 GLU A C 1
ATOM 968 O O . GLU A 1 123 ? 6.648 -9.349 -14.968 1.00 55.38 123 GLU A O 1
ATOM 973 N N . PRO A 1 124 ? 6.951 -7.283 -15.801 1.00 66.69 124 PRO A N 1
ATOM 974 C CA . PRO A 1 124 ? 6.461 -6.614 -14.605 1.00 66.69 124 PRO A CA 1
ATOM 975 C C . PRO A 1 124 ? 4.963 -6.830 -14.419 1.00 66.69 124 PRO A C 1
ATOM 977 O O . PRO A 1 124 ? 4.176 -6.683 -15.351 1.00 66.69 124 PRO A O 1
ATOM 980 N N . VAL A 1 125 ? 4.566 -7.094 -13.179 1.00 76.31 125 VAL A N 1
ATOM 981 C CA . VAL A 1 125 ? 3.167 -7.199 -12.772 1.00 76.31 125 VAL A CA 1
ATOM 982 C C . VAL A 1 125 ? 2.853 -6.117 -11.750 1.00 76.31 125 VAL A C 1
ATOM 984 O O . VAL A 1 125 ? 3.647 -5.819 -10.850 1.00 76.31 125 VAL A O 1
ATOM 987 N N . GLY A 1 126 ? 1.675 -5.519 -11.899 1.00 83.94 126 GLY A N 1
ATOM 988 C CA . GLY A 1 126 ? 1.141 -4.505 -11.004 1.00 83.94 126 GLY A CA 1
ATOM 989 C C . GLY A 1 126 ? -0.355 -4.684 -10.775 1.00 83.94 126 GLY A C 1
ATOM 990 O O . GLY A 1 126 ? -1.027 -5.428 -11.484 1.00 83.94 126 GLY A O 1
ATOM 991 N N . ILE A 1 127 ? -0.872 -3.984 -9.773 1.00 87.62 127 ILE A N 1
ATOM 992 C CA . ILE A 1 127 ? -2.290 -3.925 -9.427 1.00 87.62 127 ILE A CA 1
ATOM 993 C C . ILE A 1 127 ? -2.738 -2.476 -9.537 1.00 87.62 127 ILE A C 1
ATOM 995 O O . ILE A 1 127 ? -2.127 -1.591 -8.942 1.00 87.62 127 ILE A O 1
ATOM 999 N N . ASN A 1 128 ? -3.826 -2.235 -10.266 1.00 89.94 128 ASN A N 1
ATOM 1000 C CA . ASN A 1 128 ? -4.453 -0.922 -10.341 1.00 89.94 128 ASN A CA 1
ATOM 1001 C C . ASN A 1 128 ? -5.743 -0.894 -9.509 1.00 89.94 128 ASN A C 1
ATOM 1003 O O . ASN A 1 128 ? -6.767 -1.461 -9.896 1.00 89.94 128 ASN A O 1
ATOM 1007 N N . LEU A 1 129 ? -5.702 -0.212 -8.361 1.00 91.69 129 LEU A N 1
ATOM 1008 C CA . LEU A 1 129 ? -6.873 -0.068 -7.484 1.00 91.69 129 LEU A CA 1
ATOM 1009 C C . LEU A 1 129 ? -7.869 0.991 -7.979 1.00 91.69 129 LEU A C 1
ATOM 1011 O O . LEU A 1 129 ? -8.978 1.065 -7.453 1.00 91.69 129 LEU A O 1
ATOM 1015 N N . LEU A 1 130 ? -7.497 1.798 -8.980 1.00 89.38 130 LEU A N 1
ATOM 1016 C CA . LEU A 1 130 ? -8.381 2.808 -9.566 1.00 89.38 130 LEU A CA 1
ATOM 1017 C C . LEU A 1 130 ? -9.371 2.195 -10.567 1.00 89.38 130 LEU A C 1
ATOM 1019 O O . LEU A 1 130 ? -10.514 2.638 -10.647 1.00 89.38 130 LEU A O 1
ATOM 1023 N N . SER A 1 131 ? -8.941 1.189 -11.337 1.00 82.38 131 SER A N 1
ATOM 1024 C CA . SER A 1 131 ? -9.749 0.535 -12.379 1.00 82.38 131 SER A CA 1
ATOM 1025 C C . SER A 1 131 ? -10.334 -0.818 -11.953 1.00 82.38 131 SER A C 1
ATOM 1027 O O . SER A 1 131 ? -11.340 -1.251 -12.516 1.00 82.38 131 SER A O 1
ATOM 1029 N N . GLY A 1 132 ? -9.741 -1.473 -10.948 1.00 77.50 132 GLY A N 1
ATOM 1030 C CA . GLY A 1 132 ? -10.135 -2.797 -10.467 1.00 77.50 132 GLY A CA 1
ATOM 1031 C C . GLY A 1 132 ? -10.887 -2.801 -9.132 1.00 77.50 132 GLY A C 1
ATOM 1032 O O . GLY A 1 132 ? -11.741 -1.957 -8.847 1.00 77.50 132 GLY A O 1
ATOM 1033 N N . TYR A 1 133 ? -10.579 -3.798 -8.296 1.00 84.44 133 TYR A N 1
ATOM 1034 C CA . TYR A 1 133 ? -11.055 -3.815 -6.914 1.00 84.44 133 TYR A CA 1
ATOM 1035 C C . TYR A 1 133 ? -10.343 -2.717 -6.111 1.00 84.44 133 TYR A C 1
ATOM 1037 O O . TYR A 1 133 ? -9.124 -2.594 -6.201 1.00 84.44 133 TYR A O 1
ATOM 1045 N N . PRO A 1 134 ? -11.081 -1.943 -5.303 1.00 90.38 134 PRO A N 1
ATOM 1046 C CA . PRO A 1 134 ? -10.589 -0.691 -4.725 1.00 90.38 134 PRO A CA 1
ATOM 1047 C C . PRO A 1 134 ? -9.598 -0.862 -3.566 1.00 90.38 134 PRO A C 1
ATOM 1049 O O . PRO A 1 134 ? -8.951 0.112 -3.178 1.00 90.38 134 PRO A O 1
ATOM 1052 N N . HIS A 1 135 ? -9.483 -2.067 -3.004 1.00 95.56 135 HIS A N 1
ATOM 1053 C CA . HIS A 1 135 ? -8.681 -2.350 -1.814 1.00 95.56 135 HIS A CA 1
ATOM 1054 C C . HIS A 1 135 ? -7.866 -3.630 -1.993 1.00 95.56 135 HIS A C 1
ATOM 1056 O O . HIS A 1 135 ? -8.280 -4.541 -2.715 1.00 95.56 135 HIS A O 1
ATOM 1062 N N . LEU A 1 136 ? -6.727 -3.699 -1.307 1.00 95.50 136 LEU A N 1
ATOM 1063 C CA . LEU A 1 136 ? -5.757 -4.785 -1.397 1.00 95.50 136 LEU A CA 1
ATOM 1064 C C . LEU A 1 136 ? -5.381 -5.287 -0.001 1.00 95.50 136 LEU A C 1
ATOM 1066 O O . LEU A 1 136 ? -5.076 -4.493 0.885 1.00 95.50 136 LEU A O 1
ATOM 1070 N N . ALA A 1 137 ? -5.355 -6.604 0.180 1.00 96.31 137 ALA A N 1
ATOM 1071 C CA . ALA A 1 137 ? -4.790 -7.239 1.365 1.00 96.31 137 ALA A CA 1
ATOM 1072 C C . ALA A 1 137 ? -3.531 -8.033 1.006 1.00 96.31 137 ALA A C 1
ATOM 1074 O O . ALA A 1 137 ? -3.541 -8.808 0.057 1.00 96.31 137 ALA A O 1
ATOM 1075 N N . ILE A 1 138 ? -2.464 -7.877 1.780 1.00 95.69 138 ILE A N 1
ATOM 1076 C CA . ILE A 1 138 ? -1.218 -8.636 1.687 1.00 95.69 138 ILE A CA 1
ATOM 1077 C C . ILE A 1 138 ? -1.134 -9.521 2.934 1.00 95.69 138 ILE A C 1
ATOM 1079 O O . ILE A 1 138 ? -1.092 -9.021 4.056 1.00 95.69 138 ILE A O 1
ATOM 1083 N N . ILE A 1 139 ? -1.143 -10.837 2.746 1.00 94.44 139 ILE A N 1
ATOM 1084 C CA . ILE A 1 139 ? -1.252 -11.844 3.802 1.00 94.44 139 ILE A CA 1
ATOM 1085 C C . ILE A 1 139 ? -0.024 -12.752 3.772 1.00 94.44 139 ILE A C 1
ATOM 1087 O O . ILE A 1 139 ? 0.414 -13.168 2.703 1.00 94.44 139 ILE A O 1
ATOM 1091 N N . GLY A 1 140 ? 0.538 -13.070 4.935 1.00 91.88 140 GLY A N 1
ATOM 1092 C CA . GLY A 1 140 ? 1.728 -13.916 5.039 1.00 91.88 140 GLY A CA 1
ATOM 1093 C C . GLY A 1 140 ? 2.366 -13.893 6.431 1.00 91.88 140 GLY A C 1
ATOM 1094 O O . GLY A 1 140 ? 2.234 -12.901 7.147 1.00 91.88 140 GLY A O 1
ATOM 1095 N N . PRO A 1 141 ? 3.123 -14.918 6.837 1.00 89.94 141 PRO A N 1
ATOM 1096 C CA . PRO A 1 141 ? 3.734 -14.967 8.166 1.00 89.94 141 PRO A CA 1
ATOM 1097 C C . PRO A 1 141 ? 4.807 -13.882 8.380 1.00 89.94 141 PRO A C 1
ATOM 1099 O O . PRO A 1 141 ? 5.213 -13.156 7.466 1.00 89.94 141 PRO A O 1
ATOM 1102 N N . THR A 1 142 ? 5.269 -13.722 9.620 1.00 87.94 142 THR A N 1
ATOM 1103 C CA . THR A 1 142 ? 6.414 -12.849 9.938 1.00 87.94 142 THR A CA 1
ATOM 1104 C C . THR A 1 142 ? 7.640 -13.260 9.118 1.00 87.94 142 THR A C 1
ATOM 1106 O O . THR A 1 142 ? 7.908 -14.444 8.946 1.00 87.94 142 THR A O 1
ATOM 1109 N N . GLY A 1 143 ? 8.377 -12.284 8.580 1.00 82.88 143 GLY A N 1
ATOM 1110 C CA . GLY A 1 143 ? 9.566 -12.543 7.759 1.00 82.88 143 GLY A CA 1
ATOM 1111 C C . GLY A 1 143 ? 9.291 -12.933 6.300 1.00 82.88 143 GLY A C 1
ATOM 1112 O O . GLY A 1 143 ? 10.237 -13.009 5.523 1.00 82.88 143 GLY A O 1
ATOM 1113 N N . SER A 1 144 ? 8.030 -13.095 5.874 1.00 83.94 144 SER A N 1
ATOM 1114 C CA . SER A 1 144 ? 7.714 -13.467 4.482 1.00 83.94 144 SER A CA 1
ATOM 1115 C C . SER A 1 144 ? 7.973 -12.361 3.451 1.00 83.94 144 SER A C 1
ATOM 1117 O O . SER A 1 144 ? 8.029 -12.630 2.256 1.00 83.94 144 SER A O 1
ATOM 1119 N N . GLY A 1 145 ? 8.153 -11.114 3.896 1.00 84.62 145 GLY A N 1
ATOM 1120 C CA . GLY A 1 145 ? 8.393 -9.968 3.016 1.00 84.62 145 GLY A CA 1
ATOM 1121 C C . GLY A 1 145 ? 7.170 -9.100 2.719 1.00 84.62 145 GLY A C 1
ATOM 1122 O O . GLY A 1 145 ? 7.255 -8.264 1.827 1.00 84.62 145 GLY A O 1
ATOM 1123 N N . LYS A 1 146 ? 6.066 -9.234 3.469 1.00 90.88 146 LYS A N 1
ATOM 1124 C CA . LYS A 1 146 ? 4.874 -8.370 3.329 1.00 90.88 146 LYS A CA 1
ATOM 1125 C C . LYS A 1 146 ? 5.197 -6.876 3.337 1.00 90.88 146 LYS A C 1
ATOM 1127 O O . LYS A 1 146 ? 4.807 -6.177 2.414 1.00 90.88 146 LYS A O 1
ATOM 1132 N N . SER A 1 147 ? 5.933 -6.413 4.347 1.00 88.56 147 SER A N 1
ATOM 1133 C CA . SER A 1 147 ? 6.326 -5.009 4.503 1.00 88.56 147 SER A CA 1
ATOM 1134 C C . SER A 1 147 ? 7.147 -4.517 3.315 1.00 88.56 147 SER A C 1
ATOM 1136 O O . SER A 1 147 ? 6.923 -3.428 2.807 1.00 88.56 147 SER A O 1
ATOM 1138 N N . PHE A 1 148 ? 8.044 -5.367 2.809 1.00 84.81 148 PHE A N 1
ATOM 1139 C CA . PHE A 1 148 ? 8.839 -5.077 1.622 1.00 84.81 148 PHE A CA 1
ATOM 1140 C C . PHE A 1 148 ? 7.973 -4.967 0.355 1.00 84.81 148 PHE A C 1
ATOM 1142 O O . PHE A 1 148 ? 8.160 -4.054 -0.447 1.00 84.81 148 PHE A O 1
ATOM 1149 N N . LEU A 1 149 ? 6.998 -5.864 0.184 1.00 86.56 149 LEU A N 1
ATOM 1150 C CA . LEU A 1 149 ? 6.056 -5.809 -0.931 1.00 86.56 149 LEU A CA 1
ATOM 1151 C C . LEU A 1 149 ? 5.136 -4.579 -0.848 1.00 86.56 149 LEU A C 1
ATOM 1153 O O . LEU A 1 149 ? 4.906 -3.913 -1.856 1.00 86.56 149 LEU A O 1
ATOM 1157 N N . LEU A 1 150 ? 4.642 -4.261 0.350 1.00 92.75 150 LEU A N 1
ATOM 1158 C CA . LEU A 1 150 ? 3.815 -3.086 0.624 1.00 92.75 150 LEU A CA 1
ATOM 1159 C C . LEU A 1 150 ? 4.573 -1.789 0.305 1.00 92.75 150 LEU A C 1
ATOM 1161 O O . LEU A 1 150 ? 4.061 -0.925 -0.405 1.00 92.75 150 LEU A O 1
ATOM 1165 N N . ASP A 1 151 ? 5.810 -1.681 0.786 1.00 86.44 151 ASP A N 1
ATOM 1166 C CA . ASP A 1 151 ? 6.716 -0.565 0.524 1.00 86.44 151 ASP A CA 1
ATOM 1167 C C . ASP A 1 151 ? 7.041 -0.422 -0.972 1.00 86.44 151 ASP A C 1
ATOM 1169 O O . ASP A 1 151 ? 6.992 0.679 -1.520 1.00 86.44 151 ASP A O 1
ATOM 1173 N N . ARG A 1 152 ? 7.297 -1.528 -1.678 1.00 83.44 152 ARG A N 1
ATOM 1174 C CA . ARG A 1 152 ? 7.476 -1.512 -3.135 1.00 83.44 152 ARG A CA 1
ATOM 1175 C C . ARG A 1 152 ? 6.244 -0.979 -3.861 1.00 83.44 152 ARG A C 1
ATOM 1177 O O . ARG A 1 152 ? 6.378 -0.106 -4.723 1.00 83.44 152 ARG A O 1
ATOM 1184 N N . TYR A 1 153 ? 5.070 -1.504 -3.522 1.00 88.56 153 TYR A N 1
ATOM 1185 C CA . TYR A 1 153 ? 3.809 -1.071 -4.109 1.00 88.56 153 TYR A CA 1
ATOM 1186 C C . TYR A 1 153 ? 3.614 0.436 -3.896 1.00 88.56 153 TYR A C 1
ATOM 1188 O O . TYR A 1 153 ? 3.402 1.177 -4.855 1.00 88.56 153 TYR A O 1
ATOM 1196 N N . PHE A 1 154 ? 3.812 0.914 -2.665 1.00 89.00 154 PHE A N 1
ATOM 1197 C CA . PHE A 1 154 ? 3.789 2.336 -2.330 1.00 89.00 154 PHE A CA 1
ATOM 1198 C C . PHE A 1 154 ? 4.756 3.165 -3.182 1.00 89.00 154 PHE A C 1
ATOM 1200 O O . PHE A 1 154 ? 4.329 4.110 -3.844 1.00 89.00 154 PHE A O 1
ATOM 1207 N N . LYS A 1 155 ? 6.043 2.803 -3.218 1.00 82.00 155 LYS A N 1
ATOM 1208 C CA . LYS A 1 155 ? 7.070 3.532 -3.977 1.00 82.00 155 LYS A CA 1
ATOM 1209 C C . LYS A 1 155 ? 6.713 3.687 -5.447 1.00 82.00 155 LYS A C 1
ATOM 1211 O O . LYS A 1 155 ? 6.927 4.748 -6.028 1.00 82.00 155 LYS A O 1
ATOM 1216 N N . SER A 1 156 ? 6.169 2.629 -6.042 1.00 79.06 156 SER A N 1
ATOM 1217 C CA . SER A 1 156 ? 5.781 2.641 -7.449 1.00 79.06 156 SER A CA 1
ATOM 1218 C C . SER A 1 156 ? 4.643 3.620 -7.749 1.00 79.06 156 SER A C 1
ATOM 1220 O O . SER A 1 156 ? 4.630 4.243 -8.807 1.00 79.06 156 SER A O 1
ATOM 1222 N N . LEU A 1 157 ? 3.717 3.801 -6.804 1.00 84.12 157 LEU A N 1
ATOM 1223 C CA . LEU A 1 157 ? 2.670 4.812 -6.892 1.00 84.12 157 LEU A CA 1
ATOM 1224 C C . LEU A 1 157 ? 3.220 6.205 -6.580 1.00 84.12 157 LEU A C 1
ATOM 1226 O O . LEU A 1 157 ? 2.844 7.173 -7.228 1.00 84.12 157 LEU A O 1
ATOM 1230 N N . TYR A 1 158 ? 4.116 6.330 -5.602 1.00 81.44 158 TYR A N 1
ATOM 1231 C CA . TYR A 1 158 ? 4.661 7.620 -5.188 1.00 81.44 158 TYR A CA 1
ATOM 1232 C C . TYR A 1 158 ? 5.499 8.291 -6.285 1.00 81.44 158 TYR A C 1
ATOM 1234 O O . TYR A 1 158 ? 5.397 9.504 -6.481 1.00 81.44 158 TYR A O 1
ATOM 1242 N N . ALA A 1 159 ? 6.294 7.517 -7.026 1.00 74.31 159 ALA A N 1
ATOM 1243 C CA . ALA A 1 159 ? 7.121 8.036 -8.117 1.00 74.31 159 ALA A CA 1
ATOM 1244 C C . ALA A 1 159 ? 6.337 8.313 -9.416 1.00 74.31 159 ALA A C 1
ATOM 1246 O O . ALA A 1 159 ? 6.906 8.817 -10.383 1.00 74.31 159 ALA A O 1
ATOM 1247 N N . GLN A 1 160 ? 5.026 8.055 -9.442 1.00 74.19 160 GLN A N 1
ATOM 1248 C CA . GLN A 1 160 ? 4.183 8.515 -10.538 1.00 74.19 160 GLN A CA 1
ATOM 1249 C C . GLN A 1 160 ? 4.038 10.049 -10.537 1.00 74.19 160 GLN A C 1
ATOM 1251 O O . GLN A 1 160 ? 3.904 10.665 -9.473 1.00 74.19 160 GLN A O 1
ATOM 1256 N N . PRO A 1 161 ? 3.979 10.683 -11.726 1.00 61.16 161 PRO A N 1
ATOM 1257 C CA . PRO A 1 161 ? 3.833 12.134 -11.850 1.00 61.16 161 PRO A CA 1
ATOM 1258 C C . PRO A 1 161 ? 2.445 12.638 -11.424 1.00 61.16 161 PRO A C 1
ATOM 1260 O O . PRO A 1 161 ? 2.229 13.845 -11.322 1.00 61.16 161 PRO A O 1
ATOM 1263 N N . GLN A 1 162 ? 1.477 11.742 -11.198 1.00 69.94 162 GLN A N 1
ATOM 1264 C CA . GLN A 1 162 ? 0.145 12.129 -10.750 1.00 69.94 162 GLN A CA 1
ATOM 1265 C C . GLN A 1 162 ? 0.135 12.549 -9.275 1.00 69.94 162 GLN A C 1
ATOM 1267 O O . GLN A 1 162 ? 0.932 12.105 -8.448 1.00 69.94 162 GLN A O 1
ATOM 1272 N N . GLN A 1 163 ? -0.817 13.407 -8.918 1.00 79.12 163 GLN A N 1
ATOM 1273 C CA . GLN A 1 163 ? -1.046 13.780 -7.528 1.00 79.12 163 GLN A CA 1
ATOM 1274 C C . GLN A 1 163 ? -1.873 12.685 -6.852 1.00 79.12 163 GLN A C 1
ATOM 1276 O O . GLN A 1 163 ? -3.096 12.729 -6.886 1.00 79.12 163 GLN A O 1
ATOM 1281 N N . PHE A 1 164 ? -1.211 11.682 -6.279 1.00 91.25 164 PHE A N 1
ATOM 1282 C CA . PHE A 1 164 ? -1.809 10.795 -5.280 1.00 91.25 164 PHE A CA 1
ATOM 1283 C C . PHE A 1 164 ? -1.453 11.297 -3.886 1.00 91.25 164 PHE A C 1
ATOM 1285 O O . PHE A 1 164 ? -0.354 11.811 -3.683 1.00 91.25 164 PHE A O 1
ATOM 1292 N N . GLN A 1 165 ? -2.374 11.150 -2.941 1.00 95.06 165 GLN A N 1
ATOM 1293 C CA . GLN A 1 165 ? -2.113 11.368 -1.521 1.00 95.06 165 GLN A CA 1
ATOM 1294 C C . GLN A 1 165 ? -1.955 10.024 -0.818 1.00 95.06 165 GLN A C 1
ATOM 1296 O O . GLN A 1 165 ? -2.607 9.047 -1.185 1.00 95.06 165 GLN A O 1
ATOM 1301 N N . PHE A 1 166 ? -1.109 9.982 0.203 1.00 95.94 166 PHE A N 1
ATOM 1302 C CA . PHE A 1 166 ? -0.783 8.763 0.927 1.00 95.94 166 PHE A CA 1
ATOM 1303 C C . PHE A 1 166 ? -0.941 8.976 2.425 1.00 95.94 166 PHE A C 1
ATOM 1305 O O . PHE A 1 166 ? -0.510 9.993 2.959 1.00 95.94 166 PHE A O 1
ATOM 1312 N N . VAL A 1 167 ? -1.534 7.999 3.097 1.00 97.75 167 VAL A N 1
ATOM 1313 C CA . VAL A 1 167 ? -1.586 7.909 4.556 1.00 97.75 167 VAL A CA 1
ATOM 1314 C C . VAL A 1 167 ? -0.874 6.625 4.938 1.00 97.75 167 VAL A C 1
ATOM 1316 O O . VAL A 1 167 ? -1.312 5.546 4.542 1.00 97.75 167 VAL A O 1
ATOM 1319 N N . LEU A 1 168 ? 0.247 6.744 5.645 1.00 96.56 168 LEU A N 1
ATOM 1320 C CA . LEU A 1 168 ? 1.107 5.614 5.988 1.00 96.56 168 LEU A CA 1
ATOM 1321 C C . LEU A 1 168 ? 0.945 5.271 7.466 1.00 96.56 168 LEU A C 1
ATOM 1323 O O . LEU A 1 168 ? 1.086 6.137 8.326 1.00 96.56 168 LEU A O 1
ATOM 1327 N N . ILE A 1 169 ? 0.661 4.009 7.770 1.00 96.31 169 ILE A N 1
ATOM 1328 C CA . ILE A 1 169 ? 0.504 3.508 9.135 1.00 96.31 169 ILE A CA 1
ATOM 1329 C C . ILE A 1 169 ? 1.407 2.280 9.288 1.00 96.31 169 ILE A C 1
ATOM 1331 O O . ILE A 1 169 ? 1.241 1.296 8.576 1.00 96.31 169 ILE A O 1
ATOM 1335 N N . ASP A 1 170 ? 2.363 2.336 10.210 1.00 91.62 170 ASP A N 1
ATOM 1336 C CA . ASP A 1 170 ? 3.255 1.237 10.591 1.00 91.62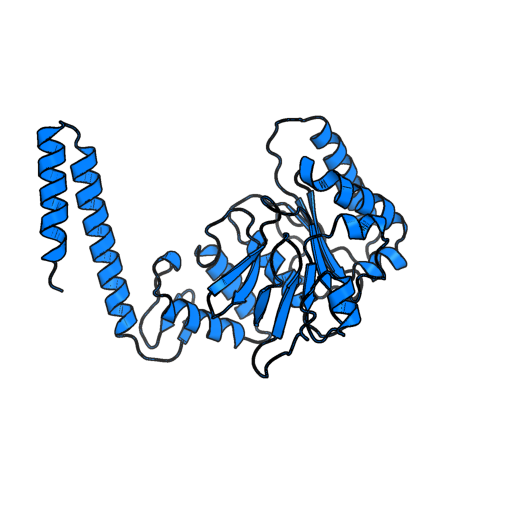 170 ASP A CA 1
ATOM 1337 C C . ASP A 1 170 ? 3.187 1.082 12.111 1.00 91.62 170 ASP A C 1
ATOM 1339 O O . ASP A 1 170 ? 3.849 1.792 12.870 1.00 91.62 170 ASP A O 1
ATOM 1343 N N . PHE A 1 171 ? 2.293 0.204 12.565 1.00 82.00 171 PHE A N 1
ATOM 1344 C CA . PHE A 1 171 ? 1.854 0.232 13.955 1.00 82.00 171 PHE A CA 1
ATOM 1345 C C . PHE A 1 171 ? 2.818 -0.453 14.933 1.00 82.00 171 PHE A C 1
ATOM 1347 O O . PHE A 1 171 ? 2.787 -0.126 16.113 1.00 82.00 171 PHE A O 1
ATOM 1354 N N . LYS A 1 172 ? 3.667 -1.383 14.469 1.00 78.19 172 LYS A N 1
ATOM 1355 C CA . LYS A 1 172 ? 4.495 -2.223 15.355 1.00 78.19 172 LYS A CA 1
ATOM 1356 C C . LYS A 1 172 ? 5.977 -1.865 15.352 1.00 78.19 172 LYS A C 1
ATOM 1358 O O . LYS A 1 172 ? 6.551 -1.663 16.413 1.00 78.19 172 LYS A O 1
ATOM 1363 N N . MET A 1 173 ? 6.631 -1.890 14.191 1.00 66.19 173 MET A N 1
ATOM 1364 C CA . MET A 1 173 ? 8.096 -1.767 14.124 1.00 66.19 173 MET A CA 1
ATOM 1365 C C . MET A 1 173 ? 8.549 -0.398 13.619 1.00 66.19 173 MET A C 1
ATOM 1367 O O . MET A 1 173 ? 9.725 -0.080 13.777 1.00 66.19 173 MET A O 1
ATOM 1371 N N . ALA A 1 174 ? 7.636 0.403 13.053 1.00 68.00 174 ALA A N 1
ATOM 1372 C CA . ALA A 1 174 ? 7.914 1.733 12.511 1.00 68.00 174 ALA A CA 1
ATOM 1373 C C . ALA A 1 174 ? 9.147 1.745 11.586 1.00 68.00 174 ALA A C 1
ATOM 1375 O O . ALA A 1 174 ? 9.921 2.693 11.585 1.00 68.00 174 ALA A O 1
ATOM 1376 N N . ALA A 1 175 ? 9.362 0.674 10.822 1.00 73.31 175 ALA A N 1
ATOM 1377 C CA . ALA A 1 175 ? 10.548 0.472 9.994 1.00 73.31 175 ALA A CA 1
ATOM 1378 C C . ALA A 1 175 ? 10.224 0.537 8.498 1.00 73.31 175 ALA A C 1
ATOM 1380 O O . ALA A 1 175 ? 11.061 0.959 7.702 1.00 73.31 175 ALA A O 1
ATOM 1381 N N . THR A 1 176 ? 9.007 0.152 8.112 1.00 76.31 176 THR A N 1
ATOM 1382 C CA . THR A 1 176 ? 8.579 0.054 6.714 1.00 76.31 176 THR A CA 1
ATOM 1383 C C . THR A 1 176 ? 8.492 1.435 6.077 1.00 76.31 176 THR A C 1
ATOM 1385 O O . THR A 1 176 ? 8.937 1.630 4.947 1.00 76.31 176 THR A O 1
ATOM 1388 N N . PHE A 1 177 ? 7.961 2.411 6.821 1.00 81.88 177 PHE A N 1
ATOM 1389 C CA . PHE A 1 177 ? 7.679 3.750 6.300 1.00 81.88 177 PHE A CA 1
ATOM 1390 C C . PHE A 1 177 ? 8.483 4.889 6.942 1.00 81.88 177 PHE A C 1
ATOM 1392 O O . PHE A 1 177 ? 8.315 6.037 6.534 1.00 81.88 177 PHE A O 1
ATOM 1399 N N . ALA A 1 178 ? 9.373 4.612 7.901 1.00 76.50 178 ALA A N 1
ATOM 1400 C CA . ALA A 1 178 ? 10.116 5.648 8.635 1.00 76.50 178 ALA A CA 1
ATOM 1401 C C . ALA A 1 178 ? 10.879 6.638 7.741 1.00 76.50 178 ALA A C 1
ATOM 1403 O O . ALA A 1 178 ? 10.983 7.818 8.068 1.00 76.50 178 ALA A O 1
ATOM 1404 N N . PHE A 1 179 ? 11.383 6.176 6.596 1.00 74.31 179 PHE A N 1
ATOM 1405 C CA . PHE A 1 179 ? 12.149 7.000 5.658 1.00 74.31 179 PHE A CA 1
ATOM 1406 C C . PHE A 1 179 ? 11.296 8.008 4.866 1.00 74.31 179 PHE A C 1
ATOM 1408 O O . PHE A 1 179 ? 11.854 8.812 4.121 1.00 74.31 179 PHE A O 1
ATOM 1415 N N . TYR A 1 180 ? 9.965 7.968 4.999 1.00 77.25 180 TYR A N 1
ATOM 1416 C CA . TYR A 1 180 ? 9.031 8.824 4.254 1.00 77.25 180 TYR A CA 1
ATOM 1417 C C . TYR A 1 180 ? 8.393 9.932 5.085 1.00 77.25 180 TYR A C 1
ATOM 1419 O O . TYR A 1 180 ? 7.518 10.636 4.578 1.00 77.25 180 TYR A O 1
ATOM 1427 N N . SER A 1 181 ? 8.819 10.093 6.336 1.00 77.00 181 SER A N 1
ATOM 1428 C CA . SER A 1 181 ? 8.407 11.219 7.172 1.00 77.00 181 SER A CA 1
ATOM 1429 C C . SER A 1 181 ? 8.650 12.545 6.439 1.00 77.00 181 SER A C 1
ATOM 1431 O O . SER A 1 181 ? 9.658 12.703 5.747 1.00 77.00 181 SER A O 1
ATOM 1433 N N . ASP A 1 182 ? 7.704 13.475 6.568 1.00 78.44 182 ASP A N 1
ATOM 1434 C CA . ASP A 1 182 ? 7.768 14.846 6.034 1.00 78.44 182 ASP A CA 1
ATOM 1435 C C . ASP A 1 182 ? 7.841 14.977 4.499 1.00 78.44 182 ASP A C 1
ATOM 1437 O O . ASP A 1 182 ? 8.110 16.054 3.960 1.00 78.44 182 ASP A O 1
ATOM 1441 N N . GLN A 1 183 ? 7.571 13.900 3.761 1.00 77.38 183 GLN A N 1
ATOM 1442 C CA . GLN A 1 183 ? 7.538 13.937 2.301 1.00 77.38 183 GLN A CA 1
ATOM 1443 C C . GLN A 1 183 ? 6.235 14.566 1.769 1.00 77.38 183 GLN A C 1
ATOM 1445 O O . GLN A 1 183 ? 5.152 14.368 2.331 1.00 77.38 183 GLN A O 1
ATOM 1450 N N . PRO A 1 184 ? 6.285 15.294 0.637 1.00 78.06 184 PRO A N 1
ATOM 1451 C CA . PRO A 1 184 ? 5.098 15.908 0.061 1.00 78.06 184 PRO A CA 1
ATOM 1452 C C . PRO A 1 184 ? 4.076 14.841 -0.343 1.00 78.06 184 PRO A C 1
ATOM 1454 O O . PRO A 1 184 ? 4.421 13.808 -0.913 1.00 78.06 184 PRO A O 1
ATOM 1457 N N . ARG A 1 185 ? 2.790 15.139 -0.129 1.00 86.62 185 ARG A N 1
ATOM 1458 C CA . ARG A 1 185 ? 1.648 14.238 -0.393 1.00 86.62 185 ARG A CA 1
ATOM 1459 C C . ARG A 1 185 ? 1.530 13.042 0.567 1.00 86.62 185 ARG A C 1
ATOM 1461 O O . ARG A 1 185 ? 0.613 12.244 0.376 1.00 86.62 185 ARG A O 1
ATOM 1468 N N . ILE A 1 186 ? 2.395 12.916 1.576 1.00 91.06 186 ILE A N 1
ATOM 1469 C CA . ILE A 1 186 ? 2.346 11.846 2.583 1.00 91.06 186 ILE A CA 1
ATOM 1470 C C . ILE A 1 186 ? 1.898 12.414 3.933 1.00 91.06 186 ILE A C 1
ATOM 1472 O O . ILE A 1 186 ? 2.364 13.461 4.368 1.00 91.06 186 ILE A O 1
ATOM 1476 N N . SER A 1 187 ? 0.977 11.707 4.582 1.00 94.94 187 SER A N 1
ATOM 1477 C CA . SER A 1 187 ? 0.565 11.906 5.968 1.00 94.94 187 SER A CA 1
ATOM 1478 C C . SER A 1 187 ? 1.022 10.698 6.789 1.00 94.94 187 SER A C 1
ATOM 1480 O O . SER A 1 187 ? 0.764 9.551 6.406 1.00 94.94 187 SER A O 1
ATOM 1482 N N . GLY A 1 188 ? 1.721 10.948 7.895 1.00 90.56 188 GLY A N 1
ATOM 1483 C CA . GLY A 1 188 ? 2.397 9.920 8.689 1.00 90.56 188 GLY A CA 1
ATOM 1484 C C . GLY A 1 188 ? 3.906 9.827 8.394 1.00 90.56 188 GLY A C 1
ATOM 1485 O O . GLY A 1 188 ? 4.478 10.771 7.848 1.00 90.56 188 GLY A O 1
ATOM 1486 N N . PRO A 1 189 ? 4.565 8.711 8.754 1.00 91.81 189 PRO A N 1
ATOM 1487 C CA . PRO A 1 189 ? 3.972 7.462 9.226 1.00 91.81 189 PRO A CA 1
ATOM 1488 C C . PRO A 1 189 ? 3.383 7.545 10.642 1.00 91.81 189 PRO A C 1
ATOM 1490 O O . PRO A 1 189 ? 3.968 8.117 11.562 1.00 91.81 189 PRO A O 1
ATOM 1493 N N . PHE A 1 190 ? 2.214 6.938 10.824 1.00 94.56 190 PHE A N 1
ATOM 1494 C CA . PHE A 1 190 ? 1.574 6.777 12.128 1.00 94.56 190 PHE A CA 1
ATOM 1495 C C . PHE A 1 190 ? 1.926 5.427 12.751 1.00 94.56 190 PHE A C 1
ATOM 1497 O O . PHE A 1 190 ? 2.019 4.424 12.048 1.00 94.56 190 PHE A O 1
ATOM 1504 N N . SER A 1 191 ? 2.084 5.392 14.068 1.00 92.81 191 SER A N 1
ATOM 1505 C CA . SER A 1 191 ? 2.436 4.207 14.849 1.00 92.81 191 SER A CA 1
ATOM 1506 C C . SER A 1 191 ? 1.728 4.212 16.207 1.00 92.81 191 SER A C 1
ATOM 1508 O O . SER A 1 191 ? 0.952 5.117 16.526 1.00 92.81 191 SER A O 1
ATOM 1510 N N . GLU A 1 192 ? 2.010 3.214 17.044 1.00 91.25 192 GLU A N 1
ATOM 1511 C CA . GLU A 1 192 ? 1.508 3.171 18.423 1.00 91.25 192 GLU A CA 1
ATOM 1512 C C . GLU A 1 192 ? 1.949 4.370 19.284 1.00 91.25 192 GLU A C 1
ATOM 1514 O O . GLU A 1 192 ? 1.284 4.705 20.262 1.00 91.25 192 GLU A O 1
ATOM 1519 N N . ASN A 1 193 ? 3.019 5.071 18.895 1.00 90.88 193 ASN A N 1
ATOM 1520 C CA . ASN A 1 193 ? 3.568 6.196 19.654 1.00 90.88 193 ASN A CA 1
ATOM 1521 C C . ASN A 1 193 ? 2.866 7.537 19.376 1.00 90.88 193 ASN A C 1
ATOM 1523 O O . ASN A 1 193 ? 3.096 8.504 20.098 1.00 90.88 193 ASN A O 1
ATOM 1527 N N . ASN A 1 194 ? 2.017 7.631 18.344 1.00 92.62 194 ASN A N 1
ATOM 1528 C CA . ASN A 1 194 ? 1.355 8.883 17.952 1.00 92.62 194 ASN A CA 1
ATOM 1529 C C . ASN A 1 194 ? -0.154 8.719 17.683 1.00 92.62 194 ASN A C 1
ATOM 1531 O O . ASN A 1 194 ? -0.716 9.348 16.785 1.00 92.62 194 ASN A O 1
ATOM 1535 N N . LEU A 1 195 ? -0.837 7.931 18.524 1.00 93.62 195 LEU A N 1
ATOM 1536 C CA . LEU A 1 195 ? -2.269 7.613 18.395 1.00 93.62 195 LEU A CA 1
ATOM 1537 C C . LEU A 1 195 ? -3.193 8.827 18.266 1.00 93.62 195 LEU A C 1
ATOM 1539 O O . LEU A 1 195 ? -4.178 8.757 17.538 1.00 93.62 195 LEU A O 1
ATOM 1543 N N . ALA A 1 196 ? -2.898 9.935 18.950 1.00 95.50 196 ALA A N 1
ATOM 1544 C CA . ALA A 1 196 ? -3.704 11.151 18.836 1.00 95.50 196 ALA A CA 1
ATOM 1545 C C . ALA A 1 196 ? -3.646 11.741 17.414 1.00 95.50 196 ALA A C 1
ATOM 1547 O O . ALA A 1 196 ? -4.677 12.119 16.860 1.00 95.50 196 ALA A O 1
ATOM 1548 N N . ALA A 1 197 ? -2.458 11.753 16.801 1.00 95.88 197 ALA A N 1
ATOM 1549 C CA . ALA A 1 197 ? -2.271 12.210 15.426 1.00 95.88 197 ALA A CA 1
ATOM 1550 C C . ALA A 1 197 ? -2.913 11.238 14.425 1.00 95.88 197 ALA A C 1
ATOM 1552 O O . ALA A 1 197 ? -3.584 11.673 13.491 1.00 95.88 197 ALA A O 1
ATOM 1553 N N . LEU A 1 198 ? -2.785 9.925 14.666 1.00 96.44 198 LEU A N 1
ATOM 1554 C CA . LEU A 1 198 ? -3.481 8.907 13.879 1.00 96.44 198 LEU A CA 1
ATOM 1555 C C . LEU A 1 198 ? -4.999 9.113 13.924 1.00 96.44 198 LEU A C 1
ATOM 1557 O O . LEU A 1 198 ? -5.652 9.109 12.885 1.00 96.44 198 LEU A O 1
ATOM 1561 N N . GLN A 1 199 ? -5.566 9.322 15.113 1.00 97.19 199 GLN A N 1
ATOM 1562 C CA . GLN A 1 199 ? -6.996 9.562 15.267 1.00 97.19 199 GLN A CA 1
ATOM 1563 C C . GLN A 1 199 ? -7.445 10.796 14.479 1.00 97.19 199 GLN A C 1
ATOM 1565 O O . GLN A 1 199 ? -8.414 10.718 13.726 1.00 97.19 199 GLN A O 1
ATOM 1570 N N . GLN A 1 200 ? -6.723 11.912 14.606 1.00 97.75 200 GLN A N 1
ATOM 1571 C CA . GLN A 1 200 ? -7.036 13.141 13.880 1.00 97.75 200 GLN A CA 1
ATOM 1572 C C . GLN A 1 200 ? -7.017 12.930 12.359 1.00 97.75 200 GLN A C 1
ATOM 1574 O O . GLN A 1 200 ? -7.875 13.466 11.651 1.00 97.75 200 GLN A O 1
ATOM 1579 N N . GLU A 1 201 ? -6.068 12.140 11.854 1.00 97.75 201 GLU A N 1
ATOM 1580 C CA . GLU A 1 201 ? -5.980 11.822 10.431 1.00 97.75 201 GLU A CA 1
ATOM 1581 C C . GLU A 1 201 ? -7.124 10.914 9.963 1.00 97.75 201 GLU A C 1
ATOM 1583 O O . GLU A 1 201 ? -7.712 11.168 8.911 1.00 97.75 201 GLU A O 1
ATOM 1588 N N . LEU A 1 202 ? -7.502 9.900 10.747 1.00 98.00 202 LEU A N 1
ATOM 1589 C CA . LEU A 1 202 ? -8.654 9.045 10.438 1.00 98.00 202 LEU A CA 1
ATOM 1590 C C . LEU A 1 202 ? -9.960 9.855 10.402 1.00 98.00 202 LEU A C 1
ATOM 1592 O O . LEU A 1 202 ? -10.745 9.719 9.463 1.00 98.00 202 LEU A O 1
ATOM 1596 N N . GLU A 1 203 ? -10.153 10.770 11.352 1.00 97.94 203 GLU A N 1
ATOM 1597 C CA . GLU A 1 203 ? -11.287 11.698 11.353 1.00 97.94 203 GLU A CA 1
ATOM 1598 C C . GLU A 1 203 ? -11.249 12.659 10.148 1.00 97.94 203 GLU A C 1
ATOM 1600 O O . GLU A 1 203 ? -12.287 12.987 9.567 1.00 97.94 203 GLU A O 1
ATOM 1605 N N . ARG A 1 204 ? -10.058 13.117 9.730 1.00 97.75 204 ARG A N 1
ATOM 1606 C CA . ARG A 1 204 ? -9.890 13.948 8.524 1.00 97.75 204 ARG A CA 1
ATOM 1607 C C . ARG A 1 204 ? -10.293 13.183 7.267 1.00 97.75 204 ARG A C 1
ATOM 1609 O O . ARG A 1 204 ? -10.988 13.748 6.422 1.00 97.75 204 ARG A O 1
ATOM 1616 N N . LEU A 1 205 ? -9.877 11.923 7.142 1.00 97.44 205 LEU A N 1
ATOM 1617 C CA . LEU A 1 205 ? -10.247 11.055 6.024 1.00 97.44 205 LEU A CA 1
ATOM 1618 C C . LEU A 1 205 ? -11.751 10.779 5.985 1.00 97.44 205 LEU A C 1
ATOM 1620 O O . LEU A 1 205 ? -12.342 10.801 4.908 1.00 97.44 205 LEU A O 1
ATOM 1624 N N . GLU A 1 206 ? -12.389 10.574 7.137 1.00 96.75 206 GLU A N 1
ATOM 1625 C CA . GLU A 1 206 ? -13.838 10.382 7.207 1.00 96.75 206 GLU A CA 1
ATOM 1626 C C . GLU A 1 206 ? -14.607 11.639 6.777 1.00 96.75 206 GLU A C 1
ATOM 1628 O O . GLU A 1 206 ? -15.518 11.552 5.950 1.00 96.75 206 GLU A O 1
ATOM 1633 N N . ARG A 1 207 ? -14.191 12.827 7.241 1.00 96.44 207 ARG A N 1
ATOM 1634 C CA . ARG A 1 207 ? -14.755 14.106 6.769 1.00 96.44 207 ARG A CA 1
ATOM 1635 C C . ARG A 1 207 ? -14.558 14.298 5.265 1.00 96.44 207 ARG A C 1
ATOM 1637 O O . ARG A 1 207 ? -15.494 14.697 4.576 1.00 96.44 207 ARG A O 1
ATOM 1644 N N . LEU A 1 208 ? -13.369 13.978 4.750 1.00 95.25 208 LEU A N 1
ATOM 1645 C CA . LEU A 1 208 ? -13.064 14.042 3.319 1.00 95.25 208 LEU A CA 1
ATOM 1646 C C . LEU A 1 208 ? -13.968 13.101 2.512 1.00 95.25 208 LEU A C 1
ATOM 1648 O O . LEU A 1 208 ? -14.500 13.502 1.480 1.00 95.25 208 LEU A O 1
ATOM 1652 N N . MET A 1 209 ? -14.167 11.868 2.983 1.00 94.19 209 MET A N 1
ATOM 1653 C CA . MET A 1 209 ? -15.083 10.909 2.364 1.00 94.19 209 MET A CA 1
ATOM 1654 C C . MET A 1 209 ? -16.513 11.452 2.332 1.00 94.19 209 MET A C 1
ATOM 1656 O O . MET A 1 209 ? -17.162 11.386 1.290 1.00 94.19 209 MET A O 1
ATOM 1660 N N . HIS A 1 210 ? -16.996 12.007 3.446 1.00 93.50 210 HIS A N 1
ATOM 1661 C CA . HIS A 1 210 ? -18.334 12.587 3.513 1.00 93.50 210 HIS A CA 1
ATOM 1662 C C . HIS A 1 210 ? -18.497 13.745 2.521 1.00 93.50 210 HIS A C 1
ATOM 1664 O O . HIS A 1 210 ? -19.471 13.775 1.776 1.00 93.50 210 HIS A O 1
ATOM 1670 N N . GLN A 1 211 ? -17.527 14.664 2.463 1.00 93.25 211 GLN A N 1
ATOM 1671 C CA . GLN A 1 211 ? -17.548 15.787 1.525 1.00 93.25 211 GLN A CA 1
ATOM 1672 C C . GLN A 1 211 ? -17.590 15.310 0.066 1.00 93.25 211 GLN A C 1
ATOM 1674 O O . GLN A 1 211 ? -18.469 15.714 -0.689 1.00 93.25 211 GLN A O 1
ATOM 1679 N N . ARG A 1 212 ?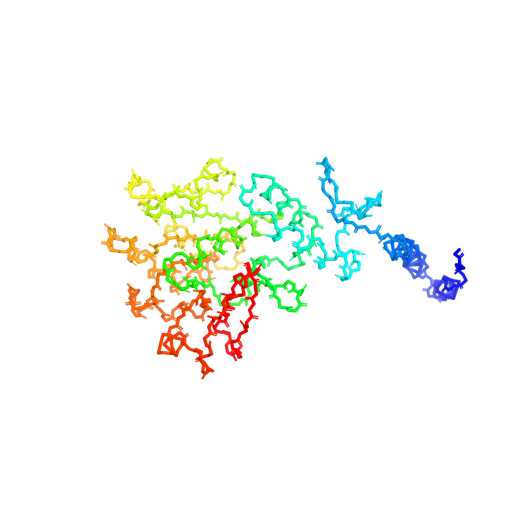 -16.693 14.395 -0.317 1.00 94.38 212 ARG A N 1
ATOM 1680 C CA . ARG A 1 212 ? -16.641 13.840 -1.680 1.00 94.38 212 ARG A CA 1
ATOM 1681 C C . ARG A 1 212 ? -17.914 13.085 -2.062 1.00 94.38 212 ARG A C 1
ATOM 1683 O O . ARG A 1 212 ? -18.305 13.090 -3.221 1.00 94.38 212 ARG A O 1
ATOM 1690 N N . GLY A 1 213 ? -18.587 12.459 -1.095 1.00 90.31 213 GLY A N 1
ATOM 1691 C CA . GLY A 1 213 ? -19.877 11.802 -1.317 1.00 90.31 213 GLY A CA 1
ATOM 1692 C C . GLY A 1 213 ? -21.002 12.758 -1.735 1.00 90.31 213 GLY A C 1
ATOM 1693 O O . GLY A 1 213 ? -21.956 12.317 -2.372 1.00 90.31 213 GLY A O 1
ATOM 1694 N N . LEU A 1 214 ? -20.887 14.050 -1.409 1.00 90.31 214 LEU A N 1
ATOM 1695 C CA . LEU A 1 214 ? -21.827 15.099 -1.824 1.00 90.31 214 LEU A CA 1
ATOM 1696 C C . LEU A 1 214 ? -21.464 15.703 -3.193 1.00 90.31 214 LEU A C 1
ATOM 1698 O O . LEU A 1 214 ? -22.326 16.247 -3.877 1.00 90.31 214 LEU A O 1
ATOM 1702 N N . GLU A 1 215 ? -20.203 15.586 -3.610 1.00 87.56 215 GLU A N 1
ATOM 1703 C CA . GLU A 1 215 ? -19.645 16.147 -4.847 1.00 87.56 215 GLU A CA 1
ATOM 1704 C C . GLU A 1 215 ? -19.718 15.131 -6.007 1.00 87.56 215 GLU A C 1
ATOM 1706 O O . GLU A 1 215 ? -18.734 14.846 -6.694 1.00 87.56 215 GLU A O 1
ATOM 1711 N N . LEU A 1 216 ? -20.902 14.552 -6.240 1.00 74.56 216 LEU A N 1
ATOM 1712 C CA . LEU A 1 216 ? -21.094 13.547 -7.290 1.00 74.56 216 LEU A CA 1
ATOM 1713 C C . LEU A 1 216 ? -20.686 14.097 -8.671 1.00 74.56 216 LEU A C 1
ATOM 1715 O O . LEU A 1 216 ? -21.207 15.109 -9.132 1.00 74.56 216 LEU A O 1
ATOM 1719 N N . GLY A 1 217 ? -19.767 13.398 -9.343 1.00 70.12 217 GLY A N 1
ATOM 1720 C CA . GLY A 1 217 ? -19.286 13.741 -10.688 1.00 70.12 217 GLY A CA 1
ATOM 1721 C C . GLY A 1 217 ? -17.957 14.502 -10.735 1.00 70.12 217 GLY A C 1
ATOM 1722 O O . GLY A 1 217 ? -17.394 14.656 -11.820 1.00 70.12 217 GLY A O 1
ATOM 1723 N N . PHE A 1 218 ? -17.406 14.922 -9.592 1.00 78.25 218 PHE A N 1
ATOM 1724 C CA . PHE A 1 218 ? -16.079 15.536 -9.542 1.00 78.25 218 PHE A CA 1
ATOM 1725 C C . PHE A 1 218 ? -14.963 14.483 -9.540 1.00 78.25 218 PHE A C 1
ATOM 1727 O O . PHE A 1 218 ? -15.038 13.443 -8.884 1.00 78.25 218 PHE A O 1
ATOM 1734 N N . GLN A 1 219 ? -13.880 14.757 -10.273 1.00 81.75 219 GLN A N 1
ATOM 1735 C CA . GLN A 1 219 ? -12.676 13.932 -10.206 1.00 81.75 219 GLN A CA 1
ATOM 1736 C C . GLN A 1 219 ? -11.833 14.344 -9.001 1.00 81.75 219 GLN A C 1
ATOM 1738 O O . GLN A 1 219 ? -11.159 15.372 -9.019 1.00 81.75 219 GLN A O 1
ATOM 1743 N N . HIS A 1 220 ? -11.840 13.517 -7.960 1.00 88.69 220 HIS A N 1
ATOM 1744 C CA . HIS A 1 220 ? -11.009 13.746 -6.783 1.00 88.69 220 HIS A CA 1
ATOM 1745 C C . HIS A 1 220 ? -9.636 13.088 -6.899 1.00 88.69 220 HIS A C 1
ATOM 1747 O O . HIS A 1 220 ? -9.510 11.961 -7.384 1.00 88.69 220 HIS A O 1
ATOM 1753 N N . THR A 1 221 ? -8.623 13.754 -6.347 1.00 92.31 221 THR A N 1
ATOM 1754 C CA . THR A 1 221 ? -7.294 13.185 -6.103 1.00 92.31 221 THR A CA 1
ATOM 1755 C C . THR A 1 221 ? -7.395 11.891 -5.281 1.00 92.31 221 THR A C 1
ATOM 1757 O O . THR A 1 221 ? -7.921 11.935 -4.159 1.00 92.31 221 THR A O 1
ATOM 1760 N N . PRO A 1 222 ? -6.891 10.750 -5.792 1.00 94.56 222 PRO A N 1
ATOM 1761 C CA . PRO A 1 222 ? -6.904 9.496 -5.052 1.00 94.56 222 PRO A CA 1
ATOM 1762 C C . PRO A 1 222 ? -6.068 9.549 -3.775 1.00 94.56 222 PRO A C 1
ATOM 1764 O O . PRO A 1 222 ? -4.971 10.113 -3.763 1.00 94.56 222 PRO A O 1
ATOM 1767 N N . VAL A 1 223 ? -6.596 8.936 -2.718 1.00 97.00 223 VAL A N 1
ATOM 1768 C CA . VAL A 1 223 ? -5.932 8.766 -1.425 1.00 97.00 223 VAL A CA 1
ATOM 1769 C C . VAL A 1 223 ? -5.687 7.279 -1.198 1.00 97.00 223 VAL A C 1
ATOM 1771 O O . VAL A 1 223 ? -6.629 6.488 -1.213 1.00 97.00 223 VAL A O 1
ATOM 1774 N N . PHE A 1 224 ? -4.434 6.901 -0.966 1.00 97.50 224 PHE A N 1
ATOM 1775 C CA . PHE A 1 224 ? -4.047 5.546 -0.594 1.00 97.50 224 PHE A CA 1
ATOM 1776 C C . PHE A 1 224 ? -3.728 5.492 0.899 1.00 97.50 224 PHE A C 1
ATOM 1778 O O . PHE A 1 224 ? -2.807 6.157 1.365 1.00 97.50 224 PHE A O 1
ATOM 1785 N N . VAL A 1 225 ? -4.475 4.685 1.645 1.00 98.19 225 VAL A N 1
ATOM 1786 C CA . VAL A 1 225 ? -4.220 4.396 3.059 1.00 98.19 225 VAL A CA 1
ATOM 1787 C C . VAL A 1 225 ? -3.489 3.062 3.133 1.00 98.19 225 VAL A C 1
ATOM 1789 O O . VAL A 1 225 ? -4.083 2.021 2.852 1.00 98.19 225 VAL A O 1
ATOM 1792 N N . LEU A 1 226 ? -2.199 3.090 3.462 1.00 97.81 226 LEU A N 1
ATOM 1793 C CA . LEU A 1 226 ? -1.361 1.901 3.570 1.00 97.81 226 LEU A CA 1
ATOM 1794 C C . LEU A 1 226 ? -1.097 1.577 5.034 1.00 97.81 226 LEU A C 1
ATOM 1796 O O . LEU A 1 226 ? -0.600 2.421 5.776 1.00 97.81 226 LEU A O 1
ATOM 1800 N N . VAL A 1 227 ? -1.414 0.348 5.431 1.00 97.50 227 VAL A N 1
ATOM 1801 C CA . VAL A 1 227 ? -1.282 -0.108 6.814 1.00 97.50 227 VAL A CA 1
ATOM 1802 C C . VAL A 1 227 ? -0.431 -1.361 6.880 1.00 97.50 227 VAL A C 1
ATOM 1804 O O . VAL A 1 227 ? -0.830 -2.403 6.361 1.00 97.50 227 VAL A O 1
ATOM 1807 N N . ASP A 1 228 ? 0.710 -1.272 7.552 1.00 95.06 228 ASP A N 1
ATOM 1808 C CA . ASP A 1 228 ? 1.480 -2.437 7.968 1.00 95.06 228 ASP A CA 1
ATOM 1809 C C . ASP A 1 228 ? 0.984 -2.949 9.328 1.00 95.06 228 ASP A C 1
ATOM 1811 O O . ASP A 1 228 ? 0.600 -2.169 10.201 1.00 95.06 228 ASP A O 1
ATOM 1815 N N . GLU A 1 229 ? 0.970 -4.271 9.498 1.00 93.06 229 GLU A N 1
ATOM 1816 C CA . GLU A 1 229 ? 0.434 -4.956 10.685 1.00 93.06 229 GLU A CA 1
ATOM 1817 C C . GLU A 1 229 ? -1.008 -4.520 11.055 1.00 93.06 229 GLU A C 1
ATOM 1819 O O . GLU A 1 229 ? -1.327 -4.204 12.203 1.00 93.06 229 GLU A O 1
ATOM 1824 N N . PHE A 1 230 ? -1.925 -4.542 10.082 1.00 96.50 230 PHE A N 1
ATOM 1825 C CA . PHE A 1 230 ? -3.311 -4.070 10.239 1.00 96.50 230 PHE A CA 1
ATOM 1826 C C . PHE A 1 230 ? -4.083 -4.743 11.385 1.00 96.50 230 PHE A C 1
ATOM 1828 O O . PHE A 1 230 ? -4.798 -4.081 12.136 1.00 96.50 230 PHE A O 1
ATOM 1835 N N . ALA A 1 231 ? -3.905 -6.051 11.578 1.00 94.50 231 ALA A N 1
ATOM 1836 C CA . ALA A 1 231 ? -4.503 -6.768 12.704 1.00 94.50 231 ALA A CA 1
ATOM 1837 C C . ALA A 1 231 ? -4.035 -6.222 14.063 1.00 94.50 231 ALA A C 1
ATOM 1839 O O . ALA A 1 231 ? -4.811 -6.149 15.019 1.00 94.50 231 ALA A O 1
ATOM 1840 N N . HIS A 1 232 ? -2.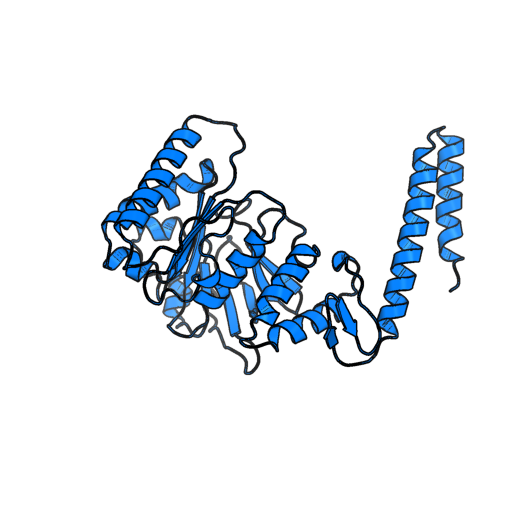769 -5.810 14.145 1.00 94.06 232 HIS A N 1
ATOM 1841 C CA . HIS A 1 232 ? -2.207 -5.229 15.353 1.00 94.06 232 HIS A CA 1
ATOM 1842 C C . HIS A 1 232 ? -2.817 -3.854 15.642 1.00 94.06 232 HIS A C 1
ATOM 1844 O O . HIS A 1 232 ? -3.217 -3.605 16.780 1.00 94.06 232 HIS A O 1
ATOM 1850 N N . LEU A 1 233 ? -2.985 -3.019 14.607 1.00 95.94 233 LEU A N 1
ATOM 1851 C CA . LEU A 1 233 ? -3.705 -1.746 14.703 1.00 95.94 233 LEU A CA 1
ATOM 1852 C C . LEU A 1 233 ? -5.119 -1.946 15.266 1.00 95.94 233 LEU A C 1
ATOM 1854 O O . LEU A 1 233 ? -5.487 -1.282 16.232 1.00 95.94 233 LEU A O 1
ATOM 1858 N N . LEU A 1 234 ? -5.902 -2.875 14.707 1.00 95.75 234 LEU A N 1
ATOM 1859 C CA . LEU A 1 234 ? -7.275 -3.120 15.166 1.00 95.75 234 LEU A CA 1
ATOM 1860 C C . LEU A 1 234 ? -7.331 -3.636 16.611 1.00 95.75 234 LEU A C 1
ATOM 1862 O O . LEU A 1 234 ? -8.233 -3.270 17.362 1.00 95.75 234 LEU A O 1
ATOM 1866 N N . SER A 1 235 ? -6.366 -4.466 17.013 1.00 93.38 235 SER A N 1
ATOM 1867 C CA . SER A 1 235 ? -6.292 -5.002 18.375 1.00 93.38 235 SER A CA 1
ATOM 1868 C C . SER A 1 235 ? -5.916 -3.936 19.407 1.00 93.38 235 SER A C 1
ATOM 1870 O O . SER A 1 235 ? -6.511 -3.882 20.482 1.00 93.38 235 SER A O 1
ATOM 1872 N N . LYS A 1 236 ? -4.927 -3.093 19.097 1.00 93.75 236 LYS A N 1
ATOM 1873 C CA . LYS A 1 236 ? -4.395 -2.085 20.023 1.00 93.75 236 LYS A CA 1
ATOM 1874 C C . LYS A 1 236 ? -5.192 -0.787 20.024 1.00 93.75 236 LYS A C 1
ATOM 1876 O O . LYS A 1 236 ? -5.265 -0.124 21.055 1.00 93.75 236 LYS A O 1
ATOM 1881 N N . TYR A 1 237 ? -5.813 -0.440 18.901 1.00 95.31 237 TYR A N 1
ATOM 1882 C CA . TYR A 1 237 ? -6.650 0.744 18.759 1.00 95.31 237 TYR A CA 1
ATOM 1883 C C . TYR A 1 237 ? -8.011 0.386 18.130 1.00 95.31 237 TYR A C 1
ATOM 1885 O O . TYR A 1 237 ? -8.269 0.706 16.969 1.00 95.31 237 TYR A O 1
ATOM 1893 N N . PRO A 1 238 ? -8.937 -0.228 18.899 1.00 94.31 238 PRO A N 1
ATOM 1894 C CA . PRO A 1 238 ? -10.225 -0.708 18.381 1.00 94.31 238 PRO A CA 1
ATOM 1895 C C . PRO A 1 238 ? -11.100 0.366 17.724 1.00 94.31 238 PRO A C 1
ATOM 1897 O O . PRO A 1 238 ? -11.906 0.054 16.852 1.00 94.31 238 PRO A O 1
ATOM 1900 N N . LYS A 1 239 ? -10.922 1.645 18.090 1.00 93.81 239 LYS A N 1
ATOM 1901 C CA . LYS A 1 239 ? -11.608 2.775 17.441 1.00 93.81 239 LYS A CA 1
ATOM 1902 C C . LYS A 1 239 ? -11.304 2.864 15.939 1.00 93.81 239 LYS A C 1
ATOM 1904 O O . LYS A 1 239 ? -12.171 3.304 15.190 1.00 93.81 239 LYS A O 1
ATOM 1909 N N . ALA A 1 240 ? -10.132 2.402 15.484 1.00 96.25 240 ALA A N 1
ATOM 1910 C CA . ALA A 1 240 ? -9.801 2.321 14.060 1.00 96.25 240 ALA A CA 1
ATOM 1911 C C . ALA A 1 240 ? -10.806 1.475 13.268 1.00 96.25 240 ALA A C 1
ATOM 1913 O O . ALA A 1 240 ? -11.042 1.761 12.096 1.00 96.25 240 ALA A O 1
ATOM 1914 N N . ALA A 1 241 ? -11.418 0.460 13.891 1.00 96.12 241 ALA A N 1
ATOM 1915 C CA . ALA A 1 241 ? -12.293 -0.468 13.190 1.00 96.12 241 ALA A CA 1
ATOM 1916 C C . ALA A 1 241 ? -13.468 0.243 12.502 1.00 96.12 241 ALA A C 1
ATOM 1918 O O . ALA A 1 241 ? -13.724 -0.021 11.333 1.00 96.12 241 ALA A O 1
ATOM 1919 N N . GLY A 1 242 ? -14.121 1.195 13.177 1.00 96.06 242 GLY A N 1
ATOM 1920 C CA . GLY A 1 242 ? -15.237 1.951 12.595 1.00 96.06 242 GLY A CA 1
ATOM 1921 C C . GLY A 1 242 ? -14.835 2.750 11.350 1.00 96.06 242 GLY A C 1
ATOM 1922 O O . GLY A 1 242 ? -15.524 2.700 10.333 1.00 96.06 242 GLY A O 1
ATOM 1923 N N . TYR A 1 243 ? -13.674 3.411 11.393 1.00 97.56 243 TYR A N 1
ATOM 1924 C CA . TYR A 1 243 ? -13.142 4.154 10.248 1.00 97.56 243 TYR A CA 1
ATOM 1925 C C . TYR A 1 243 ? -12.824 3.229 9.069 1.00 97.56 243 TYR A C 1
ATOM 1927 O O . TYR A 1 243 ? -13.227 3.501 7.940 1.00 97.56 243 TYR A O 1
ATOM 1935 N N . PHE A 1 244 ? -12.138 2.108 9.317 1.00 97.88 244 PHE A N 1
ATOM 1936 C CA . PHE A 1 244 ? -11.763 1.181 8.249 1.00 97.88 244 PHE A CA 1
ATOM 1937 C C . PHE A 1 244 ? -12.956 0.426 7.654 1.00 97.88 244 PHE A C 1
ATOM 1939 O O . PHE A 1 244 ? -12.947 0.197 6.448 1.00 97.88 244 PHE A O 1
ATOM 1946 N N . GLU A 1 245 ? -13.997 0.104 8.432 1.00 96.62 245 GLU A N 1
ATOM 1947 C CA . GLU A 1 245 ? -15.264 -0.403 7.875 1.00 96.62 245 GLU A CA 1
ATOM 1948 C C . GLU A 1 245 ? -15.834 0.589 6.854 1.00 96.62 245 GLU A C 1
ATOM 1950 O O . GLU A 1 245 ? -16.149 0.225 5.720 1.00 96.62 245 GLU A O 1
ATOM 1955 N N . ASN A 1 246 ? -15.889 1.872 7.221 1.00 95.38 246 ASN A N 1
ATOM 1956 C CA . ASN A 1 246 ? -16.381 2.935 6.351 1.00 95.38 246 ASN A CA 1
ATOM 1957 C C . ASN A 1 246 ? -15.516 3.098 5.088 1.00 95.38 246 ASN A C 1
ATOM 1959 O O . ASN A 1 246 ? -16.051 3.150 3.974 1.00 95.38 246 ASN A O 1
ATOM 1963 N N . PHE A 1 247 ? -14.188 3.128 5.235 1.00 96.94 247 PHE A N 1
ATOM 1964 C CA . PHE A 1 247 ? -13.260 3.279 4.111 1.00 96.94 247 PHE A CA 1
ATOM 1965 C C . PHE A 1 247 ? -13.321 2.097 3.143 1.00 96.94 247 PHE A C 1
ATOM 1967 O O . PHE A 1 247 ? -13.300 2.304 1.933 1.00 96.94 247 PHE A O 1
ATOM 1974 N N . LEU A 1 248 ? -13.425 0.869 3.650 1.00 96.50 248 LEU A N 1
ATOM 1975 C CA . LEU A 1 248 ? -13.507 -0.335 2.824 1.00 96.50 248 LEU A CA 1
ATOM 1976 C C . LEU A 1 248 ? -14.871 -0.481 2.135 1.00 96.50 248 LEU A C 1
ATOM 1978 O O . LEU A 1 248 ? -14.951 -0.948 0.998 1.00 96.50 248 LEU A O 1
ATOM 1982 N N . ALA A 1 249 ? -15.953 -0.072 2.800 1.00 93.81 249 ALA A N 1
ATOM 1983 C CA . ALA A 1 249 ? -17.295 -0.187 2.244 1.00 93.81 249 ALA A CA 1
ATOM 1984 C C . ALA A 1 249 ? -17.602 0.882 1.185 1.00 93.81 249 ALA A C 1
ATOM 1986 O O . ALA A 1 249 ? -18.284 0.592 0.201 1.00 93.81 249 ALA A O 1
ATOM 1987 N N . ARG A 1 250 ? -17.123 2.119 1.382 1.00 92.44 250 ARG A N 1
ATOM 1988 C CA . ARG A 1 250 ? -17.520 3.293 0.577 1.00 92.44 250 ARG A CA 1
ATOM 1989 C C . ARG A 1 250 ? -16.359 4.007 -0.116 1.00 92.44 250 ARG A C 1
ATOM 1991 O O . ARG A 1 250 ? -16.598 4.887 -0.937 1.00 92.44 250 ARG A O 1
ATOM 1998 N N . GLY A 1 251 ? -15.110 3.629 0.155 1.00 91.19 251 GLY A N 1
ATOM 1999 C CA . GLY A 1 251 ? -13.930 4.345 -0.339 1.00 91.19 251 GLY A CA 1
ATOM 2000 C C . GLY A 1 251 ? -13.839 4.431 -1.863 1.00 91.19 251 GLY A C 1
ATOM 2001 O O . GLY A 1 251 ? -13.432 5.463 -2.395 1.00 91.19 251 GLY A O 1
ATOM 2002 N N . ARG A 1 252 ? -14.306 3.404 -2.588 1.00 90.00 252 ARG A N 1
ATOM 2003 C CA . ARG A 1 252 ? -14.270 3.373 -4.061 1.00 90.00 252 ARG A CA 1
ATOM 2004 C C . ARG A 1 252 ? -14.928 4.587 -4.711 1.00 90.00 252 ARG A C 1
ATOM 2006 O O . ARG A 1 252 ? -14.355 5.150 -5.635 1.00 90.00 252 ARG A O 1
ATOM 2013 N N . SER A 1 253 ? -16.122 4.979 -4.264 1.00 88.19 253 SER A N 1
ATOM 2014 C CA . SER A 1 253 ? -16.872 6.080 -4.889 1.00 88.19 253 SER A CA 1
ATOM 2015 C C . SER A 1 253 ? -16.256 7.451 -4.619 1.00 88.19 253 SER A C 1
ATOM 2017 O O . SER A 1 253 ? -16.615 8.414 -5.283 1.00 88.19 253 SER A O 1
ATOM 2019 N N . VAL A 1 254 ? -15.328 7.543 -3.661 1.00 91.62 254 VAL A N 1
ATOM 2020 C CA . VAL A 1 254 ? -14.677 8.793 -3.246 1.00 91.62 254 VAL A CA 1
ATOM 2021 C C . VAL A 1 254 ? -13.158 8.785 -3.476 1.00 91.62 254 VAL A C 1
ATOM 2023 O O . VAL A 1 254 ? -12.451 9.642 -2.942 1.00 91.62 254 VAL A O 1
ATOM 2026 N N . ASN A 1 255 ? -12.641 7.829 -4.257 1.00 92.94 255 ASN A N 1
ATOM 2027 C CA . ASN A 1 255 ? -11.211 7.614 -4.521 1.00 92.94 255 ASN A CA 1
ATOM 2028 C C . ASN A 1 255 ? -10.357 7.470 -3.245 1.00 92.94 255 ASN A C 1
ATOM 2030 O O . ASN A 1 255 ? -9.268 8.041 -3.149 1.00 92.94 255 ASN A O 1
ATOM 2034 N N . ILE A 1 256 ? -10.857 6.727 -2.256 1.00 95.88 256 ILE A N 1
ATOM 2035 C CA . ILE A 1 256 ? -10.083 6.260 -1.100 1.00 95.88 256 ILE A CA 1
ATOM 2036 C C . ILE A 1 256 ? -9.832 4.762 -1.275 1.00 95.88 256 ILE A C 1
ATOM 2038 O O . ILE A 1 256 ? -10.762 3.956 -1.320 1.00 95.88 256 ILE A O 1
ATOM 2042 N N . HIS A 1 257 ? -8.558 4.399 -1.351 1.00 96.69 257 HIS A N 1
ATOM 2043 C CA . HIS A 1 257 ? -8.081 3.038 -1.557 1.00 96.69 257 HIS A CA 1
ATOM 2044 C C . HIS A 1 257 ? -7.304 2.599 -0.325 1.00 96.69 257 HIS A C 1
ATOM 2046 O O . HIS A 1 257 ? -6.532 3.370 0.239 1.00 96.69 257 HIS A O 1
ATOM 2052 N N . VAL A 1 258 ? -7.499 1.355 0.099 1.00 98.00 258 VAL A N 1
ATOM 2053 C CA . VAL A 1 258 ? -6.918 0.841 1.346 1.00 98.00 258 VAL A CA 1
ATOM 2054 C C . VAL A 1 258 ? -6.060 -0.362 1.001 1.00 98.00 258 VAL A C 1
ATOM 2056 O O . VAL A 1 258 ? -6.530 -1.280 0.328 1.00 98.00 258 VAL A O 1
ATOM 2059 N N . VAL A 1 259 ? -4.810 -0.342 1.451 1.00 97.81 259 VAL A N 1
ATOM 2060 C CA . VAL A 1 259 ? -3.857 -1.437 1.296 1.00 97.81 259 VAL A CA 1
ATOM 2061 C C . VAL A 1 259 ? -3.415 -1.874 2.681 1.00 97.81 259 VAL A C 1
ATOM 2063 O O . VAL A 1 259 ? -2.816 -1.094 3.413 1.00 97.81 259 VAL A O 1
ATOM 2066 N N . VAL A 1 260 ? -3.715 -3.113 3.052 1.00 97.56 260 VAL A N 1
ATOM 2067 C CA . VAL A 1 260 ? -3.380 -3.650 4.375 1.00 97.56 260 VAL A CA 1
ATOM 2068 C C . VAL A 1 260 ? -2.397 -4.799 4.255 1.00 97.56 260 VAL A C 1
ATOM 2070 O O . VAL A 1 260 ? -2.570 -5.667 3.405 1.00 97.56 260 VAL A O 1
ATOM 2073 N N . ALA A 1 261 ? -1.398 -4.846 5.127 1.00 96.06 261 ALA A N 1
ATOM 2074 C CA . ALA A 1 261 ? -0.584 -6.027 5.363 1.00 96.06 261 ALA A CA 1
ATOM 2075 C C . ALA A 1 261 ? -0.959 -6.654 6.711 1.00 96.06 261 ALA A C 1
ATOM 2077 O O . ALA A 1 261 ? -1.103 -5.967 7.722 1.00 96.06 261 ALA A O 1
ATOM 2078 N N . THR A 1 262 ? -1.146 -7.971 6.732 1.00 94.62 262 THR A N 1
ATOM 2079 C CA . THR A 1 262 ? -1.499 -8.729 7.938 1.00 94.62 262 THR A CA 1
ATOM 2080 C C . THR A 1 262 ? -0.875 -10.119 7.907 1.00 94.62 262 THR A C 1
ATOM 2082 O O . THR A 1 262 ? -0.498 -10.623 6.850 1.00 94.62 262 THR A O 1
ATOM 2085 N N . GLN A 1 263 ? -0.761 -10.763 9.065 1.00 92.81 263 GLN A N 1
ATOM 2086 C CA . GLN A 1 263 ? -0.241 -12.126 9.140 1.00 92.81 263 GLN A CA 1
ATOM 2087 C C . GLN A 1 263 ? -1.247 -13.159 8.644 1.00 92.81 263 GLN A C 1
ATOM 2089 O O . GLN A 1 263 ? -0.897 -14.053 7.881 1.00 92.81 263 GLN A O 1
ATOM 2094 N N . ASN A 1 264 ? -2.508 -12.992 9.031 1.00 89.75 264 ASN A N 1
ATOM 2095 C CA . ASN A 1 264 ? -3.605 -13.866 8.652 1.00 89.75 264 ASN A CA 1
ATOM 2096 C C . ASN A 1 264 ? -4.853 -13.035 8.334 1.00 89.75 264 ASN A C 1
ATOM 2098 O O . ASN A 1 264 ? -5.028 -11.919 8.825 1.00 89.75 264 ASN A O 1
ATOM 2102 N N . LEU A 1 265 ? -5.734 -13.584 7.500 1.00 89.94 265 LEU A N 1
ATOM 2103 C CA . LEU A 1 265 ? -6.999 -12.931 7.166 1.00 89.94 265 LEU A CA 1
ATOM 2104 C C . LEU A 1 265 ? -8.019 -13.049 8.312 1.00 89.94 265 LEU A C 1
ATOM 2106 O O . LEU A 1 265 ? -8.853 -12.168 8.489 1.00 89.94 265 LEU A O 1
ATOM 2110 N N . SER A 1 266 ? -7.938 -14.117 9.112 1.00 89.56 266 SER A N 1
ATOM 2111 C CA . SER A 1 266 ? -8.871 -14.423 10.206 1.00 89.56 266 SER A CA 1
ATOM 2112 C C . SER A 1 266 ? -8.866 -13.402 11.346 1.00 89.56 266 SER A C 1
ATOM 2114 O O . SER A 1 266 ? -9.873 -13.281 12.039 1.00 89.56 266 SER A O 1
ATOM 2116 N N . SER A 1 267 ? -7.779 -12.649 11.527 1.00 89.75 267 SER A N 1
ATOM 2117 C CA . SER A 1 267 ? -7.702 -11.545 12.495 1.00 89.75 267 SER A CA 1
ATOM 2118 C C . SER A 1 267 ? -8.477 -10.293 12.077 1.00 89.75 267 SER A C 1
ATOM 2120 O O . SER A 1 267 ? -8.694 -9.404 12.898 1.00 89.75 267 SER A O 1
ATOM 2122 N N . ILE A 1 268 ? -8.902 -10.209 10.815 1.00 94.38 268 ILE A N 1
ATOM 2123 C CA . ILE A 1 268 ? -9.692 -9.097 10.290 1.00 94.38 268 ILE A CA 1
ATOM 2124 C C . ILE A 1 268 ? -11.186 -9.441 10.433 1.00 94.38 268 ILE A C 1
ATOM 2126 O O . ILE A 1 268 ? -11.578 -10.557 10.086 1.00 94.38 268 ILE A O 1
ATOM 2130 N N . PRO A 1 269 ? -12.056 -8.517 10.883 1.00 95.06 269 PRO A N 1
ATOM 2131 C CA . PRO A 1 269 ? -13.503 -8.741 10.922 1.00 95.06 269 PRO A CA 1
ATOM 2132 C C . PRO A 1 269 ? -14.085 -9.179 9.569 1.00 95.06 269 PRO A C 1
ATOM 2134 O O . PRO A 1 269 ? -13.711 -8.658 8.518 1.00 95.06 269 PRO A O 1
ATOM 2137 N N . ARG A 1 270 ? -15.037 -10.125 9.577 1.00 92.31 270 ARG A N 1
ATOM 2138 C CA . ARG A 1 270 ? -15.631 -10.686 8.343 1.00 92.31 270 ARG A CA 1
ATOM 2139 C C . ARG A 1 270 ? -16.290 -9.632 7.446 1.00 92.31 270 ARG A C 1
ATOM 2141 O O . ARG A 1 270 ? -16.234 -9.771 6.227 1.00 92.31 270 ARG A O 1
ATOM 2148 N N . SER A 1 271 ? -16.879 -8.595 8.035 1.00 93.25 271 SER A N 1
ATOM 2149 C CA . SER A 1 271 ? -17.422 -7.426 7.333 1.00 93.25 271 SER A CA 1
ATOM 2150 C C . SER A 1 271 ? -16.363 -6.757 6.453 1.00 93.25 271 SER A C 1
ATOM 2152 O O . SER A 1 271 ? -16.546 -6.673 5.241 1.00 93.25 271 SER A O 1
ATOM 2154 N N . MET A 1 272 ? -15.197 -6.424 7.012 1.00 95.75 272 MET A N 1
ATOM 2155 C CA . MET A 1 272 ? -14.069 -5.868 6.252 1.00 95.75 272 MET A CA 1
ATOM 2156 C C . MET A 1 272 ? -13.528 -6.838 5.193 1.00 95.75 272 MET A C 1
ATOM 2158 O O . MET A 1 272 ? -13.215 -6.431 4.072 1.00 95.75 272 MET A O 1
ATOM 2162 N N . GLN A 1 273 ? -13.427 -8.135 5.515 1.00 93.12 273 GLN A N 1
ATOM 2163 C CA . GLN A 1 273 ? -12.899 -9.143 4.582 1.00 93.12 273 GLN A CA 1
ATOM 2164 C C . GLN A 1 273 ? -13.696 -9.222 3.269 1.00 93.12 273 GLN A C 1
ATOM 2166 O O . GLN A 1 273 ? -13.117 -9.546 2.227 1.00 93.12 273 GLN A O 1
ATOM 2171 N N . ALA A 1 274 ? -15.000 -8.921 3.303 1.00 90.75 274 ALA A N 1
ATOM 2172 C CA . ALA A 1 274 ? -15.871 -8.923 2.126 1.00 90.75 274 ALA A CA 1
ATOM 2173 C C . ALA A 1 274 ? -15.494 -7.846 1.087 1.00 90.75 274 ALA A C 1
ATOM 2175 O O . ALA A 1 274 ? -15.791 -7.999 -0.106 1.00 90.75 274 ALA A O 1
ATOM 2176 N N . HIS A 1 275 ? -14.815 -6.784 1.532 1.00 92.81 275 HIS A N 1
ATOM 2177 C CA . HIS A 1 275 ? -14.339 -5.670 0.709 1.00 92.81 275 HIS A CA 1
ATOM 2178 C C . HIS A 1 275 ? -12.887 -5.856 0.233 1.00 92.81 275 HIS A C 1
ATOM 2180 O O . HIS A 1 275 ? -12.505 -5.337 -0.817 1.00 92.81 275 HIS A O 1
ATOM 2186 N N . LEU A 1 276 ? -12.091 -6.660 0.944 1.00 92.69 276 LEU A N 1
ATOM 2187 C CA . LEU A 1 276 ? -10.707 -7.011 0.603 1.00 92.69 276 LEU A CA 1
ATOM 2188 C C . LEU A 1 276 ? -10.654 -8.176 -0.398 1.00 92.69 276 LEU A C 1
ATOM 2190 O O . LEU A 1 276 ? -10.185 -9.272 -0.084 1.00 92.69 276 LEU A O 1
ATOM 2194 N N . ARG A 1 277 ? -11.197 -7.959 -1.600 1.00 87.44 277 ARG A N 1
ATOM 2195 C CA . ARG A 1 277 ? -11.313 -8.999 -2.641 1.00 87.44 277 ARG A CA 1
ATOM 2196 C C . ARG A 1 277 ? -10.038 -9.214 -3.453 1.00 87.44 277 ARG A C 1
ATOM 2198 O O . ARG A 1 277 ? -9.845 -10.317 -3.953 1.00 87.44 277 ARG A O 1
ATOM 2205 N N . SER A 1 278 ? -9.181 -8.200 -3.571 1.00 90.38 278 SER A N 1
ATOM 2206 C CA . SER A 1 278 ? -7.816 -8.387 -4.069 1.00 90.38 278 SER A CA 1
ATOM 2207 C C . SER A 1 278 ? -6.916 -8.761 -2.906 1.00 90.38 278 SER A C 1
ATOM 2209 O O . SER A 1 278 ? -6.803 -8.011 -1.933 1.00 90.38 278 SER A O 1
ATOM 2211 N N . ARG A 1 279 ? -6.291 -9.930 -2.994 1.00 92.25 279 ARG A N 1
ATOM 2212 C CA . ARG A 1 279 ? -5.469 -10.505 -1.934 1.00 92.25 279 ARG A CA 1
ATOM 2213 C C . ARG A 1 279 ? -4.143 -10.962 -2.521 1.00 92.25 279 ARG A C 1
ATOM 2215 O O . ARG A 1 279 ? -4.103 -11.506 -3.614 1.00 92.25 279 ARG A O 1
ATOM 2222 N N . ILE A 1 280 ? -3.056 -10.769 -1.796 1.00 91.69 280 ILE A N 1
ATOM 2223 C CA . ILE A 1 280 ? -1.754 -11.335 -2.127 1.00 91.69 280 ILE A CA 1
ATOM 2224 C C . ILE A 1 280 ? -1.346 -12.247 -0.982 1.00 91.69 280 ILE A C 1
ATOM 2226 O O . ILE A 1 280 ? -1.237 -11.800 0.154 1.00 91.69 280 ILE A O 1
ATOM 2230 N N . ALA A 1 281 ? -1.105 -13.511 -1.294 1.00 91.75 281 ALA A N 1
ATOM 2231 C CA . ALA A 1 281 ? -0.467 -14.480 -0.418 1.00 91.75 281 ALA A CA 1
ATOM 2232 C C . ALA A 1 281 ? 1.056 -14.390 -0.578 1.00 91.75 281 ALA A C 1
ATOM 2234 O O . ALA A 1 281 ? 1.556 -14.484 -1.697 1.00 91.75 281 ALA A O 1
ATOM 2235 N N . VAL A 1 282 ? 1.793 -14.217 0.518 1.00 88.12 282 VAL A N 1
ATOM 2236 C CA . VAL A 1 282 ? 3.247 -14.017 0.515 1.00 88.12 282 VAL A CA 1
ATOM 2237 C C . VAL A 1 282 ? 3.940 -15.013 1.437 1.00 88.12 282 VAL A C 1
ATOM 2239 O O . VAL A 1 282 ? 3.634 -15.077 2.630 1.00 88.12 282 VAL A O 1
ATOM 2242 N N . GLY A 1 283 ? 4.954 -15.704 0.912 1.00 83.00 283 GLY A N 1
ATOM 2243 C CA . GLY A 1 283 ? 5.675 -16.752 1.633 1.00 83.00 283 GLY A CA 1
ATOM 2244 C C . GLY A 1 283 ? 4.817 -17.989 1.896 1.00 83.00 283 GLY A C 1
ATOM 2245 O O . GLY A 1 283 ? 3.698 -18.103 1.402 1.00 83.00 283 GLY A O 1
ATOM 2246 N N . HIS A 1 284 ? 5.357 -18.933 2.666 1.00 80.25 284 HIS A N 1
ATOM 2247 C CA . HIS A 1 284 ? 4.713 -20.227 2.872 1.00 80.25 284 HIS A CA 1
ATOM 2248 C C . HIS A 1 284 ? 3.421 -20.088 3.692 1.00 80.25 284 HIS A C 1
ATOM 2250 O O . HIS A 1 284 ? 3.467 -19.749 4.873 1.00 80.25 284 HIS A O 1
ATOM 2256 N N . LEU A 1 285 ? 2.289 -20.353 3.042 1.00 81.25 285 LEU A 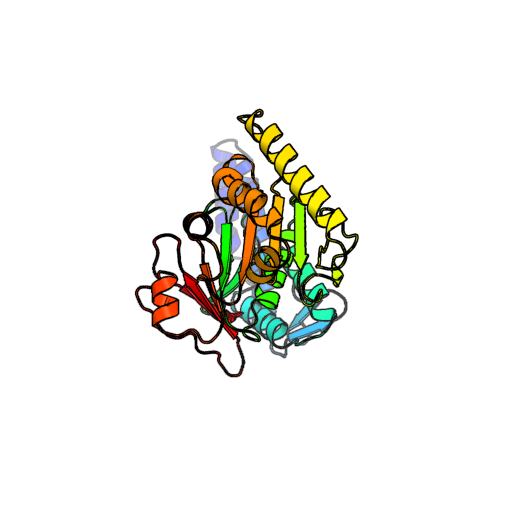N 1
ATOM 2257 C CA . LEU A 1 285 ? 0.964 -20.451 3.647 1.00 81.25 285 LEU A CA 1
ATOM 2258 C C . LEU A 1 285 ? 0.455 -21.876 3.475 1.00 81.25 285 LEU A C 1
ATOM 2260 O O . LEU A 1 285 ? 0.696 -22.512 2.441 1.00 81.25 285 LEU A O 1
ATOM 2264 N N . GLU A 1 286 ? -0.277 -22.363 4.469 1.00 81.31 286 GLU A N 1
ATOM 2265 C CA . GLU A 1 286 ? -0.864 -23.694 4.385 1.00 81.31 286 GLU A CA 1
ATOM 2266 C C . GLU A 1 286 ? -1.994 -23.740 3.349 1.00 81.31 286 GLU A C 1
ATOM 2268 O O . GLU A 1 286 ? -2.655 -22.743 3.047 1.00 81.31 286 GLU A O 1
ATOM 2273 N N . LYS A 1 287 ? -2.282 -24.939 2.831 1.00 82.81 287 LYS A N 1
ATOM 2274 C CA . LYS A 1 287 ? -3.354 -25.150 1.846 1.00 82.81 287 LYS A CA 1
ATOM 2275 C C . LYS A 1 287 ? -4.703 -24.605 2.331 1.00 82.81 287 LYS A C 1
ATOM 2277 O O . LYS A 1 287 ? -5.447 -24.017 1.551 1.00 82.81 287 LYS A O 1
ATOM 2282 N N . VAL A 1 288 ? -5.014 -24.791 3.614 1.00 83.62 288 VAL A N 1
ATOM 2283 C CA . VAL A 1 288 ? -6.262 -24.314 4.232 1.00 83.62 288 VAL A CA 1
ATOM 2284 C C . VAL A 1 288 ? -6.336 -22.787 4.215 1.00 83.62 288 VAL A C 1
ATOM 2286 O O . VAL A 1 288 ? -7.389 -22.225 3.915 1.00 83.62 288 VAL A O 1
ATOM 2289 N N . GLU A 1 289 ? -5.220 -22.109 4.476 1.00 82.56 289 GLU A N 1
ATOM 2290 C CA . GLU A 1 289 ? -5.149 -20.650 4.438 1.00 82.56 289 GLU A CA 1
ATOM 2291 C C . GLU A 1 289 ? -5.318 -20.133 3.009 1.00 82.56 289 GLU A C 1
ATOM 2293 O O . GLU A 1 289 ? -6.119 -19.232 2.781 1.00 82.56 289 GLU A O 1
ATOM 2298 N N . LEU A 1 290 ? -4.651 -20.749 2.029 1.00 84.25 290 LEU A N 1
ATOM 2299 C CA . LEU A 1 290 ? -4.799 -20.391 0.614 1.00 84.25 290 LEU A CA 1
ATOM 2300 C C . LEU A 1 290 ? -6.245 -20.563 0.121 1.00 84.25 290 LEU A C 1
ATOM 2302 O O . LEU A 1 290 ? -6.786 -19.670 -0.536 1.00 84.25 290 LEU A O 1
ATOM 2306 N N . LEU A 1 291 ? -6.908 -21.657 0.507 1.00 84.88 291 LEU A N 1
ATOM 2307 C CA . LEU A 1 291 ? -8.331 -21.872 0.229 1.00 84.88 291 LEU A CA 1
ATOM 2308 C C . LEU A 1 291 ? -9.206 -20.786 0.873 1.00 84.88 291 LEU A C 1
ATOM 2310 O O . LEU A 1 291 ? -10.107 -20.260 0.221 1.00 84.88 291 LEU A O 1
ATOM 2314 N N . ALA A 1 292 ? -8.925 -20.400 2.122 1.00 82.88 292 ALA A N 1
ATOM 2315 C CA . ALA A 1 292 ? -9.644 -19.324 2.811 1.00 82.88 292 ALA A CA 1
ATOM 2316 C C . ALA A 1 292 ? -9.425 -17.946 2.155 1.00 82.88 292 ALA A C 1
ATOM 2318 O O . ALA A 1 292 ? -10.303 -17.077 2.194 1.00 82.88 292 ALA A O 1
ATOM 2319 N N . LEU A 1 293 ? -8.275 -17.747 1.504 1.00 82.19 293 LEU A N 1
ATOM 2320 C CA . LEU A 1 293 ? -8.011 -16.567 0.685 1.00 82.19 293 LEU A CA 1
ATOM 2321 C C . LEU A 1 293 ? -8.779 -16.585 -0.646 1.00 82.19 293 LEU A C 1
ATOM 2323 O O . LEU A 1 293 ? -8.946 -15.516 -1.232 1.00 82.19 293 LEU A O 1
ATOM 2327 N N . GLY A 1 294 ? -9.311 -17.734 -1.070 1.00 80.19 294 GLY A N 1
ATOM 2328 C CA . GLY A 1 294 ? -10.052 -17.913 -2.321 1.00 80.19 294 GLY A CA 1
ATOM 2329 C C . GLY A 1 294 ? -9.223 -18.508 -3.463 1.00 80.19 294 GLY A C 1
ATOM 2330 O O . GLY A 1 294 ? -9.682 -18.503 -4.604 1.00 80.19 294 GLY A O 1
ATOM 2331 N N . ASP A 1 295 ? -8.017 -19.016 -3.187 1.00 78.75 295 ASP A N 1
ATOM 2332 C CA . ASP A 1 295 ? -7.198 -19.716 -4.180 1.00 78.75 295 ASP A CA 1
ATOM 2333 C C . ASP A 1 295 ? -7.691 -21.156 -4.345 1.00 78.75 295 ASP A C 1
ATOM 2335 O O . ASP A 1 295 ? -7.423 -22.012 -3.504 1.00 78.75 295 ASP A O 1
ATOM 2339 N N . GLN A 1 296 ? -8.396 -21.437 -5.442 1.00 74.81 296 GLN A N 1
ATOM 2340 C CA . GLN A 1 296 ? -8.922 -22.779 -5.706 1.00 74.81 296 GLN A CA 1
ATOM 2341 C C . GLN A 1 296 ? -7.829 -23.820 -5.979 1.00 74.81 296 GLN A C 1
ATOM 2343 O O . GLN A 1 296 ? -8.037 -25.002 -5.712 1.00 74.81 296 GLN A O 1
ATOM 2348 N N . ALA A 1 297 ? -6.668 -23.402 -6.492 1.00 72.06 297 ALA A N 1
ATOM 2349 C CA . ALA A 1 297 ? -5.550 -24.310 -6.730 1.00 72.06 297 ALA A CA 1
ATOM 2350 C C . ALA A 1 297 ? -4.803 -24.632 -5.427 1.00 72.06 297 ALA A C 1
ATOM 2352 O O . ALA A 1 297 ? -4.249 -25.724 -5.288 1.00 72.06 297 ALA A O 1
ATOM 2353 N N . ALA A 1 298 ? -4.796 -23.680 -4.485 1.00 73.62 298 ALA A N 1
ATOM 2354 C CA . ALA A 1 298 ? -4.151 -23.764 -3.175 1.00 73.62 298 ALA A CA 1
ATOM 2355 C C . ALA A 1 298 ? -2.725 -24.340 -3.236 1.00 73.62 298 ALA A C 1
ATOM 2357 O O . ALA A 1 298 ? -2.305 -25.134 -2.389 1.00 73.62 298 ALA A O 1
ATOM 2358 N N . THR A 1 299 ? -1.992 -23.967 -4.287 1.00 70.19 299 THR A N 1
ATOM 2359 C CA . THR A 1 299 ? -0.612 -24.395 -4.500 1.00 70.19 299 THR A CA 1
ATOM 2360 C C . THR A 1 299 ? 0.292 -23.628 -3.537 1.00 70.19 299 THR A C 1
ATOM 2362 O O . THR A 1 299 ? 0.221 -22.395 -3.522 1.00 70.19 299 THR A O 1
ATOM 2365 N N . PRO A 1 300 ? 1.149 -24.309 -2.754 1.00 67.31 300 PRO A N 1
ATOM 2366 C CA . PRO A 1 300 ? 2.045 -23.640 -1.822 1.00 67.31 300 PRO A CA 1
ATOM 2367 C C . PRO A 1 300 ? 2.912 -22.602 -2.531 1.00 67.31 300 PRO A C 1
ATOM 2369 O O . PRO A 1 300 ? 3.438 -22.850 -3.616 1.00 67.31 300 PRO A O 1
ATOM 2372 N N . VAL A 1 301 ? 3.087 -21.450 -1.892 1.00 67.31 301 VAL A N 1
ATOM 2373 C CA . VAL A 1 301 ? 4.096 -20.476 -2.305 1.00 67.31 301 VAL A CA 1
ATOM 2374 C C . VAL A 1 301 ? 5.452 -21.003 -1.844 1.00 67.31 301 VAL A C 1
ATOM 2376 O O . VAL A 1 301 ? 5.660 -21.237 -0.648 1.00 67.31 301 VAL A O 1
ATOM 2379 N N . VAL A 1 302 ? 6.363 -21.220 -2.787 1.00 63.50 302 VAL A N 1
ATOM 2380 C CA . VAL A 1 302 ? 7.717 -21.708 -2.512 1.00 63.50 302 VAL A CA 1
ATOM 2381 C C . VAL A 1 302 ? 8.687 -20.606 -2.895 1.00 63.50 302 VAL A C 1
ATOM 2383 O O . VAL A 1 302 ? 8.777 -20.251 -4.063 1.00 63.50 302 VAL A O 1
ATOM 2386 N N . ASN A 1 303 ? 9.404 -20.065 -1.911 1.00 63.03 303 ASN A N 1
ATOM 2387 C CA . ASN A 1 303 ? 10.499 -19.143 -2.192 1.00 63.03 303 ASN A CA 1
ATOM 2388 C C . ASN A 1 303 ? 11.639 -19.913 -2.860 1.00 63.03 303 ASN A C 1
ATOM 2390 O O . ASN A 1 303 ? 11.988 -21.013 -2.419 1.00 63.03 303 ASN A O 1
ATOM 2394 N N . THR A 1 304 ? 12.244 -19.325 -3.885 1.00 54.94 304 THR A N 1
ATOM 2395 C CA . THR A 1 304 ? 13.500 -19.845 -4.423 1.00 54.94 304 THR A CA 1
ATOM 2396 C C . THR A 1 304 ? 14.674 -19.289 -3.614 1.00 54.94 304 THR A C 1
ATOM 2398 O O . THR A 1 304 ? 14.509 -18.415 -2.761 1.00 54.94 304 THR A O 1
ATOM 2401 N N . LYS A 1 305 ? 15.883 -19.809 -3.849 1.00 44.38 305 LYS A N 1
ATOM 2402 C CA . LYS A 1 305 ? 17.095 -19.340 -3.159 1.00 44.38 305 LYS A CA 1
ATOM 2403 C C . LYS A 1 305 ? 17.412 -17.866 -3.469 1.00 44.38 305 LYS A C 1
ATOM 2405 O O . LYS A 1 305 ? 18.020 -17.206 -2.633 1.00 44.38 305 LYS A O 1
ATOM 2410 N N . ASP A 1 306 ? 16.942 -17.374 -4.620 1.00 44.44 306 ASP A N 1
ATOM 2411 C CA . ASP A 1 306 ? 17.279 -16.064 -5.190 1.00 44.44 306 ASP A CA 1
ATOM 2412 C C . ASP A 1 306 ? 16.063 -15.116 -5.325 1.00 44.44 306 ASP A C 1
ATOM 2414 O O . ASP A 1 306 ? 16.230 -13.948 -5.676 1.00 44.44 306 ASP A O 1
ATOM 2418 N N . SER A 1 307 ? 14.834 -15.580 -5.046 1.00 55.47 307 SER A N 1
ATOM 2419 C CA . SER A 1 307 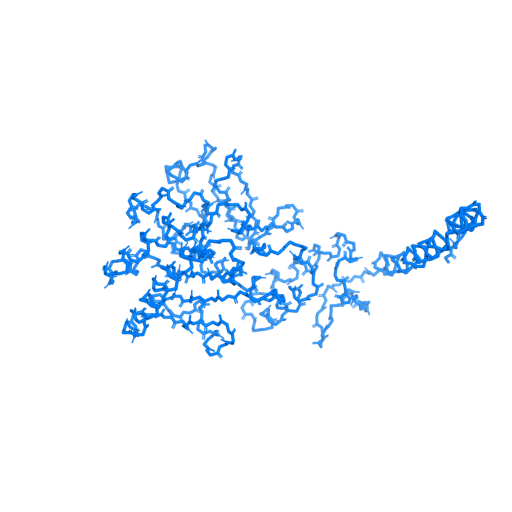? 13.604 -14.771 -5.121 1.00 55.47 307 SER A CA 1
ATOM 2420 C C . SER A 1 307 ? 12.603 -15.100 -4.010 1.00 55.47 307 SER A C 1
ATOM 2422 O O . SER A 1 307 ? 12.418 -16.259 -3.624 1.00 55.47 307 SER A O 1
ATOM 2424 N N . ARG A 1 308 ? 11.906 -14.070 -3.508 1.00 67.12 308 ARG A N 1
ATOM 2425 C CA . ARG A 1 308 ? 10.682 -14.274 -2.725 1.00 67.12 308 ARG A CA 1
ATOM 2426 C C . ARG A 1 308 ? 9.521 -14.379 -3.692 1.00 67.12 308 ARG A C 1
ATOM 2428 O O . ARG A 1 308 ? 9.453 -13.641 -4.671 1.00 67.12 308 ARG A O 1
ATOM 2435 N N . SER A 1 309 ? 8.598 -15.273 -3.388 1.00 71.69 309 SER A N 1
ATOM 2436 C CA . SER A 1 309 ? 7.471 -15.537 -4.266 1.00 71.69 309 SER A CA 1
ATOM 2437 C C . SER A 1 309 ? 6.158 -15.215 -3.570 1.00 71.69 309 SER A C 1
ATOM 2439 O O . SER A 1 309 ? 6.034 -15.272 -2.341 1.00 71.69 309 SER A O 1
ATOM 2441 N N . ALA A 1 310 ? 5.172 -14.825 -4.365 1.00 79.69 310 ALA A N 1
ATOM 2442 C CA . ALA A 1 310 ? 3.843 -14.472 -3.909 1.00 79.69 310 ALA A CA 1
ATOM 2443 C C . ALA A 1 310 ? 2.786 -14.892 -4.933 1.00 79.69 310 ALA A C 1
ATOM 2445 O O . ALA A 1 310 ? 3.068 -15.168 -6.100 1.00 79.69 310 ALA A O 1
ATOM 2446 N N . ARG A 1 311 ? 1.540 -14.965 -4.472 1.00 83.12 311 ARG A N 1
ATOM 2447 C CA . ARG A 1 311 ? 0.379 -15.317 -5.287 1.00 83.12 311 ARG A CA 1
ATOM 2448 C C . ARG A 1 311 ? -0.662 -14.225 -5.186 1.00 83.12 311 ARG A C 1
ATOM 2450 O O . ARG A 1 311 ? -1.144 -13.925 -4.096 1.00 83.12 311 ARG A O 1
ATOM 2457 N N . LEU A 1 312 ? -1.024 -13.651 -6.324 1.00 80.50 312 LEU A N 1
ATOM 2458 C CA . LEU A 1 312 ? -2.164 -12.758 -6.448 1.00 80.50 312 LEU A CA 1
ATOM 2459 C C . LEU A 1 312 ? -3.440 -13.602 -6.542 1.00 80.50 312 LEU A C 1
ATOM 2461 O O . LEU A 1 312 ? -3.583 -14.418 -7.449 1.00 80.50 312 LEU A O 1
ATOM 2465 N N . ILE A 1 313 ? -4.344 -13.413 -5.587 1.00 81.25 313 ILE A N 1
ATOM 2466 C CA . ILE A 1 313 ? -5.597 -14.147 -5.404 1.00 81.25 313 ILE A CA 1
ATOM 2467 C C . ILE A 1 313 ? -6.746 -13.131 -5.435 1.00 81.25 313 ILE A C 1
ATOM 2469 O O . ILE A 1 313 ? -6.766 -12.171 -4.665 1.00 81.25 313 ILE A O 1
ATOM 2473 N N . GLY A 1 314 ? -7.716 -13.324 -6.324 1.00 67.25 314 GLY A N 1
ATOM 2474 C CA . GLY A 1 314 ? -8.817 -12.380 -6.541 1.00 67.25 314 GLY A CA 1
ATOM 2475 C C . GLY A 1 314 ? -8.956 -12.005 -8.015 1.00 67.25 314 GLY A C 1
ATOM 2476 O O . GLY A 1 314 ? -8.299 -12.590 -8.863 1.00 67.25 314 GLY A O 1
ATOM 2477 N N . LEU A 1 315 ? -9.832 -11.047 -8.333 1.00 58.34 315 LEU A N 1
ATOM 2478 C CA . LEU A 1 315 ? -10.166 -10.592 -9.701 1.00 58.34 315 LEU A CA 1
ATOM 2479 C C . LEU A 1 315 ? -11.097 -11.483 -10.548 1.00 58.34 315 LEU A C 1
ATOM 2481 O O . LEU A 1 315 ? -11.414 -11.116 -11.674 1.00 58.34 315 LEU A O 1
ATOM 2485 N N . GLY A 1 316 ? -11.604 -12.601 -10.017 1.00 53.31 316 GLY A N 1
ATOM 2486 C CA . GLY A 1 316 ? -12.396 -13.553 -10.817 1.00 53.31 316 GLY A CA 1
ATOM 2487 C C . GLY A 1 316 ? -11.554 -14.316 -11.849 1.00 53.31 316 GLY A C 1
ATOM 2488 O O . GLY A 1 316 ? -12.100 -14.928 -12.761 1.00 53.31 316 GLY A O 1
ATOM 2489 N N . GLN A 1 317 ? -10.229 -14.264 -11.700 1.00 58.56 317 GLN A N 1
ATOM 2490 C CA . GLN A 1 317 ? -9.243 -14.945 -12.528 1.00 58.56 317 GLN A CA 1
ATOM 2491 C C . GLN A 1 317 ? -8.502 -15.998 -11.694 1.00 58.56 317 GLN A C 1
ATOM 2493 O O . GLN A 1 317 ? -8.562 -15.991 -10.462 1.00 58.56 317 GLN A O 1
ATOM 2498 N N . ALA A 1 318 ? -7.820 -16.922 -12.372 1.00 64.69 318 ALA A N 1
ATOM 2499 C CA . ALA A 1 318 ? -6.959 -17.893 -11.708 1.00 64.69 318 ALA A CA 1
ATOM 2500 C C . ALA A 1 318 ? -5.839 -17.178 -10.936 1.00 64.69 318 ALA A C 1
ATOM 2502 O O . ALA A 1 318 ? -5.318 -16.160 -11.392 1.00 64.69 318 ALA A O 1
ATOM 2503 N N . ALA A 1 319 ? -5.468 -17.718 -9.773 1.00 75.38 319 ALA A N 1
ATOM 2504 C CA . ALA A 1 319 ? -4.401 -17.149 -8.961 1.00 75.38 319 ALA A CA 1
ATOM 2505 C C . ALA A 1 319 ? -3.083 -17.091 -9.756 1.00 75.38 319 ALA A C 1
ATOM 2507 O O . ALA A 1 319 ? -2.653 -18.093 -10.332 1.00 75.38 319 ALA A O 1
ATOM 2508 N N . GLN A 1 320 ? -2.441 -15.923 -9.770 1.00 79.00 320 GLN A N 1
ATOM 2509 C CA . GLN A 1 320 ? -1.217 -15.677 -10.532 1.00 79.00 320 GLN A CA 1
ATOM 2510 C C . GLN A 1 320 ? -0.004 -15.687 -9.601 1.00 79.00 320 GLN A C 1
ATOM 2512 O O . GLN A 1 320 ? 0.039 -14.949 -8.617 1.00 79.00 320 GLN A O 1
ATOM 2517 N N . HIS A 1 321 ? 0.989 -16.517 -9.913 1.00 81.62 321 HIS A N 1
ATOM 2518 C CA . HIS A 1 321 ? 2.264 -16.550 -9.196 1.00 81.62 321 HIS A CA 1
ATOM 2519 C C . HIS A 1 321 ? 3.195 -15.458 -9.716 1.00 81.62 321 HIS A C 1
ATOM 2521 O O . HIS A 1 321 ? 3.278 -15.300 -10.929 1.00 81.62 321 HIS A O 1
ATOM 2527 N N . PHE A 1 322 ? 3.909 -14.764 -8.830 1.00 74.56 322 PHE A N 1
ATOM 2528 C CA . PHE A 1 322 ? 4.914 -13.763 -9.186 1.00 74.56 322 PHE A CA 1
ATOM 2529 C C . PHE A 1 322 ? 6.072 -13.723 -8.182 1.00 74.56 322 PHE A C 1
ATOM 2531 O O . PHE A 1 322 ? 5.911 -14.076 -7.013 1.00 74.56 322 PHE A O 1
ATOM 2538 N N . ASP A 1 323 ? 7.227 -13.251 -8.640 1.00 70.38 323 ASP A N 1
ATOM 2539 C CA . ASP A 1 323 ? 8.427 -13.046 -7.827 1.00 70.38 323 ASP A CA 1
ATOM 2540 C C . ASP A 1 323 ? 8.608 -11.573 -7.467 1.00 70.38 323 ASP A C 1
ATOM 2542 O O . ASP A 1 323 ? 8.271 -10.684 -8.256 1.00 70.38 323 ASP A O 1
ATOM 2546 N N . PHE A 1 324 ? 9.136 -11.295 -6.274 1.00 67.06 324 PHE A N 1
ATOM 2547 C CA . PHE A 1 324 ? 9.282 -9.940 -5.763 1.00 67.06 324 PHE A CA 1
ATOM 2548 C C . PHE A 1 324 ? 10.531 -9.781 -4.875 1.00 67.06 324 PHE A C 1
ATOM 2550 O O . PHE A 1 324 ? 10.896 -10.688 -4.106 1.00 67.06 324 PHE A O 1
#

InterPro domains:
  IPR002543 FtsK domain [PF01580] (131-212)
  IPR002543 FtsK domain [PS50901] (122-291)
  IPR003593 AAA+ ATPase domain [SM00382] (132-286)
  IPR027417 P-loop containing nucleoside triphosphate hydrolase [G3DSA:3.40.50.300] (114-320)
  IPR027417 P-loop containing nucleoside triphosphate hydrolase [SSF52540] (121-285)
  IPR050206 FtsK/SpoIIIE/SftA cell division and DNA translocation [PTHR22683] (124-282)

Radius of gyration: 23.33 Å; chains: 1; bounding box: 53×43×73 Å

Foldseek 3Di:
DPLVVLVVLLVVLVVCCVVVVPNVSNVCSVVVSVVVVVLVVLAVLVVPQDAAWDDDDQFIDRHNRTDDLQLVSDDLVVLLRLVLVLLVPPPDPVSLVSLLSCLLNCNAPPDQQFQWQFDDVSHTHTDRLLPAQVEAEEAAAPPLCLLVRLLSSVSSNVSDPAQAAEEAEEAPPCPSCVVCPPPPRYDDNHYVVPVVSVVVVLVVVVVLLVVLVVVPPDDDHAYEYEYEAVLVCCVSPVVVLVSLLCCLVRVNRNRYGYYYYHHAPVSRDPSSVVSNQWYKYTAFDALVRCVVNVQPVSDGQDADPSWTKMWTGGPPDHIDIGTD

Sequence (324 aa):
MNYAWLIPSMLMGSVLAASSGNWFFLFASVFGSLLAALLNVQFQAYSRAFGDLSFSGKHFYLGDQKLSRLAFFWPPEIKQKVLAFLLALENSPKRLELISKLVESNFLLSEKGLGYIGFVAAEPVGINLLSGYPHLAIIGPTGSGKSFLLDRYFKSLYAQPQQFQFVLIDFKMAATFAFYSDQPRISGPFSENNLAALQQELERLERLMHQRGLELGFQHTPVFVLVDEFAHLLSKYPKAAGYFENFLARGRSVNIHVVVATQNLSSIPRSMQAHLRSRIAVGHLEKVELLALGDQAATPVVNTKDSRSARLIGLGQAAQHFDF